Protein AF-A0A8T2WDE6-F1 (afdb_monomer_lite)

Foldseek 3Di:
DDDDDDPPDPPPPPCPPPPPPVPPPPPPPPPDPPVPDDPVVVVVVVVVVQVVVVVCLVVVHLCVPPDDGDDVVNVVVSVVVVVVVVVVVVVVVVVVVVVVVVVVVVVVVVVVVVVVVVVVVVVVVVVVPDDPVVVVVCVVDPVSVVVVVVVVVVVVVVVVVVVVVVVVVVLVVVLVPDDPCNVVSVVVVVVVVVVVVVVVVVCVVVVVVVVVVVVVVVVVVVVVVVVVVVVVVVVVVVVVVVVVVVVVVVVVVVVVVVVVVVCVVVPPDDDDDDDDDDDDDDDDDDDDDDDDDDDPDPPDDDDDDDDDDDDDDDDDDDDDDDDDDDDDDDDDDDDDDDDDDDDDDDDDDDD

Secondary structure (DSSP, 8-state):
---------------------------------GGGS-HHHHHHHHHHHHHHHHHHHHTT-TTTT--SSPPHHHHHHHHHHHHHHHHHHHHHHHHHHHHHHHHHHHHHHHHHHHHHHHHHHHHHHHHHS--HHHHHHHTT-HHHHHHHHHHHHHHHHHHHHHHHHHHHHHHHHHHHT-TTTHHHHHHHHHHHHHHHHHHHHHHHHHHHHHHHHHHHHHHHHHHHHHHHHHHHHHHHHHHHHHHHHHHHHHHHHHHHHHHHHHHHHH--S----------------------PPPPPP---PPPPP----------------------------------------------

pLDDT: mean 72.52, std 22.99, range [28.19, 98.0]

Structure (mmCIF, N/CA/C/O backbone):
data_AF-A0A8T2WDE6-F1
#
_entry.id   AF-A0A8T2WDE6-F1
#
loop_
_atom_site.group_PDB
_atom_site.id
_atom_site.type_symbol
_atom_site.label_atom_id
_atom_site.label_alt_id
_atom_site.label_comp_id
_atom_site.label_asym_id
_atom_site.label_entity_id
_atom_site.label_seq_id
_atom_site.pdbx_PDB_ins_code
_atom_site.Cartn_x
_atom_site.Cartn_y
_atom_site.Cartn_z
_atom_site.occupancy
_atom_site.B_iso_or_equiv
_atom_site.auth_seq_id
_atom_site.auth_comp_id
_atom_site.auth_asym_id
_atom_site.auth_atom_id
_atom_site.pdbx_PDB_model_num
ATOM 1 N N . MET A 1 1 ? -13.374 -15.626 -26.696 1.00 44.78 1 MET A N 1
ATOM 2 C CA . MET A 1 1 ? -12.805 -14.325 -27.100 1.00 44.78 1 MET A CA 1
ATOM 3 C C . MET A 1 1 ? -11.341 -14.350 -26.721 1.00 44.78 1 MET A C 1
ATOM 5 O O . MET A 1 1 ? -10.917 -13.741 -25.749 1.00 44.78 1 MET A O 1
ATOM 9 N N . GLN A 1 2 ? -10.616 -15.184 -27.453 1.00 46.41 2 GLN A N 1
ATOM 10 C CA . GLN A 1 2 ? -9.227 -14.956 -27.777 1.00 46.41 2 GLN A CA 1
ATOM 11 C C . GLN A 1 2 ? -9.252 -13.918 -28.897 1.00 46.41 2 GLN A C 1
ATOM 13 O O . GLN A 1 2 ? -10.088 -14.048 -29.790 1.00 46.41 2 GLN A O 1
ATOM 18 N N . ASP A 1 3 ? -8.364 -12.939 -28.832 1.00 43.00 3 ASP A N 1
ATOM 19 C CA . ASP A 1 3 ? -7.988 -12.105 -29.967 1.00 43.00 3 ASP A CA 1
ATOM 20 C C . ASP A 1 3 ? -6.467 -11.961 -29.883 1.00 43.00 3 ASP A C 1
ATOM 22 O O . ASP A 1 3 ? -5.926 -11.497 -28.874 1.00 43.00 3 ASP A O 1
ATOM 26 N N . ASP A 1 4 ? -5.772 -12.476 -30.894 1.00 47.75 4 ASP A N 1
ATOM 27 C CA . ASP A 1 4 ? -4.325 -12.654 -30.868 1.00 47.75 4 ASP A CA 1
ATOM 28 C C . ASP A 1 4 ? -3.596 -11.336 -31.161 1.00 47.75 4 ASP A C 1
ATOM 30 O O . ASP A 1 4 ? -3.717 -10.766 -32.245 1.00 47.75 4 ASP A O 1
ATOM 34 N N . ILE A 1 5 ? -2.796 -10.859 -30.201 1.00 44.69 5 ILE A N 1
ATOM 35 C CA . ILE A 1 5 ? -1.919 -9.686 -30.368 1.00 44.69 5 ILE A CA 1
ATOM 36 C C . ILE A 1 5 ? -0.471 -10.059 -30.012 1.00 44.69 5 ILE A C 1
ATOM 38 O O . ILE A 1 5 ? 0.176 -9.449 -29.162 1.00 44.69 5 ILE A O 1
ATOM 42 N N . TYR A 1 6 ? 0.040 -11.083 -30.697 1.00 41.34 6 TYR A N 1
ATOM 43 C CA . TYR A 1 6 ? 1.475 -11.322 -30.861 1.00 41.34 6 TYR A CA 1
ATOM 44 C C . TYR A 1 6 ? 1.840 -11.091 -32.330 1.00 41.34 6 TYR A C 1
ATOM 46 O O . TYR A 1 6 ? 1.770 -11.996 -33.156 1.00 41.34 6 TYR A O 1
ATOM 54 N N . GLY A 1 7 ? 2.200 -9.846 -32.653 1.00 36.28 7 GLY A N 1
ATOM 55 C CA . GLY A 1 7 ? 2.737 -9.472 -33.963 1.00 36.28 7 GLY A CA 1
ATOM 56 C C . GLY A 1 7 ? 4.183 -9.937 -34.111 1.00 36.28 7 GLY A C 1
ATOM 57 O O . GLY A 1 7 ? 5.106 -9.146 -33.919 1.00 36.28 7 GLY A O 1
ATOM 58 N N . ASP A 1 8 ? 4.371 -11.221 -34.412 1.00 40.47 8 ASP A N 1
ATOM 59 C CA . ASP A 1 8 ? 5.674 -11.858 -34.643 1.00 40.47 8 ASP A CA 1
ATOM 60 C C . ASP A 1 8 ? 6.226 -11.511 -36.041 1.00 40.47 8 ASP A C 1
ATOM 62 O O . ASP A 1 8 ? 6.311 -12.357 -36.925 1.00 40.47 8 ASP A O 1
ATOM 66 N N . ASP A 1 9 ? 6.516 -10.223 -36.268 1.00 42.50 9 ASP A N 1
ATOM 67 C CA . ASP A 1 9 ? 6.791 -9.689 -37.615 1.00 42.50 9 ASP A CA 1
ATOM 68 C C . ASP A 1 9 ? 7.856 -8.564 -37.624 1.00 42.50 9 ASP A C 1
ATOM 70 O O . ASP A 1 9 ? 7.780 -7.580 -38.359 1.00 42.50 9 ASP A O 1
ATOM 74 N N . LEU A 1 10 ? 8.875 -8.685 -36.759 1.00 43.31 10 LEU A N 1
ATOM 75 C CA . LEU A 1 10 ? 10.053 -7.792 -36.734 1.00 43.31 10 LEU A CA 1
ATOM 76 C C . LEU A 1 10 ? 11.409 -8.520 -36.781 1.00 43.31 10 LEU A C 1
ATOM 78 O O . LEU A 1 10 ? 12.455 -7.912 -36.556 1.00 43.31 10 LEU A O 1
ATOM 82 N N . LEU A 1 11 ? 11.418 -9.791 -37.192 1.00 44.22 11 LEU A N 1
ATOM 83 C CA . LEU A 1 11 ? 12.622 -10.472 -37.688 1.00 44.22 11 LEU A CA 1
ATOM 84 C C . LEU A 1 11 ? 12.676 -10.464 -39.222 1.00 44.22 11 LEU A C 1
ATOM 86 O O . LEU A 1 11 ? 13.032 -11.453 -39.860 1.00 44.22 11 LEU A O 1
ATOM 90 N N . GLY A 1 12 ? 12.411 -9.289 -39.804 1.00 33.66 12 GLY A N 1
ATOM 91 C CA . GLY A 1 12 ? 12.715 -8.933 -41.194 1.00 33.66 12 GLY A CA 1
ATOM 92 C C . GLY A 1 12 ? 14.223 -8.848 -41.455 1.00 33.66 12 GLY A C 1
ATOM 93 O O . GLY A 1 12 ? 14.729 -7.841 -41.949 1.00 33.66 12 GLY A O 1
ATOM 94 N N . GLY A 1 13 ? 14.958 -9.898 -41.083 1.00 33.31 13 GLY A N 1
ATOM 95 C CA . GLY A 1 13 ? 16.367 -10.062 -41.379 1.00 33.31 13 GLY A CA 1
ATOM 96 C C . GLY A 1 13 ? 16.533 -10.154 -42.884 1.00 33.31 13 GLY A C 1
ATOM 97 O O . GLY A 1 13 ? 16.308 -11.210 -43.471 1.00 33.31 13 GLY A O 1
ATOM 98 N N . ALA A 1 14 ? 16.922 -9.038 -43.503 1.00 33.34 14 ALA A N 1
ATOM 99 C CA . ALA A 1 14 ? 17.259 -8.979 -44.912 1.00 33.34 14 ALA A CA 1
ATOM 100 C C . ALA A 1 14 ? 18.462 -9.894 -45.171 1.00 33.34 14 ALA A C 1
ATOM 102 O O . ALA A 1 14 ? 19.620 -9.480 -45.086 1.00 33.34 14 ALA A O 1
ATOM 103 N N . ALA A 1 15 ? 18.166 -11.157 -45.480 1.00 33.38 15 ALA A N 1
ATOM 104 C CA . ALA A 1 15 ? 19.104 -12.126 -46.001 1.00 33.38 15 ALA A CA 1
ATOM 105 C C . ALA A 1 15 ? 19.529 -11.649 -47.392 1.00 33.38 15 ALA A C 1
ATOM 107 O O . ALA A 1 15 ? 19.018 -12.107 -48.417 1.00 33.38 15 ALA A O 1
ATOM 108 N N . VAL A 1 16 ? 20.462 -10.691 -47.407 1.00 38.88 16 VAL A N 1
ATOM 109 C CA . VAL A 1 16 ? 21.257 -10.332 -48.575 1.00 38.88 16 VAL A CA 1
ATOM 110 C C . VAL A 1 16 ? 21.966 -11.611 -48.970 1.00 38.88 16 VAL A C 1
ATOM 112 O O . VAL A 1 16 ? 23.009 -11.965 -48.417 1.00 38.88 16 VAL A O 1
ATOM 115 N N . SER A 1 17 ? 21.322 -12.344 -49.877 1.00 32.53 17 SER A N 1
ATOM 116 C CA . SER A 1 17 ? 21.861 -13.566 -50.442 1.00 32.53 17 SER A CA 1
ATOM 117 C C . SER A 1 17 ? 23.258 -13.219 -50.935 1.00 32.53 17 SER A C 1
ATOM 119 O O . SER A 1 17 ? 23.391 -12.228 -51.662 1.00 32.53 17 SER A O 1
ATOM 121 N N . PRO A 1 18 ? 24.307 -13.952 -50.525 1.00 36.91 18 PRO A N 1
ATOM 122 C CA . PRO A 1 18 ? 25.624 -13.733 -51.080 1.00 36.91 18 PRO A CA 1
ATOM 123 C C . PRO A 1 18 ? 25.522 -14.112 -52.550 1.00 36.91 18 PRO A C 1
ATOM 125 O O . PRO A 1 18 ? 25.571 -15.294 -52.891 1.00 36.91 18 PRO A O 1
ATOM 128 N N . SER A 1 19 ? 25.307 -13.107 -53.405 1.00 33.03 19 SER A N 1
ATOM 129 C CA . SER A 1 19 ? 25.273 -13.284 -54.845 1.00 33.03 19 SER A CA 1
ATOM 130 C C . SER A 1 19 ? 26.528 -14.044 -55.209 1.00 33.03 19 SER A C 1
ATOM 132 O O . SER A 1 19 ? 27.638 -13.529 -55.047 1.00 33.03 19 SER A O 1
ATOM 134 N N . GLN A 1 20 ? 26.352 -15.277 -55.680 1.00 33.00 20 GLN A N 1
ATOM 135 C CA . GLN A 1 20 ? 27.413 -15.997 -56.350 1.00 33.00 20 GLN A CA 1
ATOM 136 C C . GLN A 1 20 ? 27.625 -15.313 -57.698 1.00 33.00 20 GLN A C 1
ATOM 138 O O . GLN A 1 20 ? 27.288 -15.846 -58.752 1.00 33.00 20 GLN A O 1
ATOM 143 N N . THR A 1 21 ? 28.243 -14.130 -57.653 1.00 37.44 21 THR A N 1
ATOM 144 C CA . THR A 1 21 ? 29.238 -13.761 -58.645 1.00 37.44 21 THR A CA 1
ATOM 145 C C . THR A 1 21 ? 30.209 -14.926 -58.641 1.00 37.44 21 THR A C 1
ATOM 147 O O . THR A 1 21 ? 31.093 -15.009 -57.783 1.00 37.44 21 THR A O 1
ATOM 150 N N . GLN A 1 22 ? 29.972 -15.885 -59.537 1.00 32.19 22 GLN A N 1
ATOM 151 C CA . GLN A 1 22 ? 30.940 -16.910 -59.851 1.00 32.19 22 GLN A CA 1
ATOM 152 C C . GLN A 1 22 ? 32.161 -16.135 -60.305 1.00 32.19 22 GLN A C 1
ATOM 154 O O . GLN A 1 22 ? 32.202 -15.605 -61.412 1.00 32.19 22 GLN A O 1
ATOM 159 N N . ARG A 1 23 ? 33.117 -15.989 -59.388 1.00 34.62 23 ARG A N 1
ATOM 160 C CA . ARG A 1 23 ? 34.431 -15.475 -59.706 1.00 34.62 23 ARG A CA 1
ATOM 161 C C . ARG A 1 23 ? 34.993 -16.515 -60.649 1.00 34.62 23 ARG A C 1
ATOM 163 O O . ARG A 1 23 ? 35.437 -17.567 -60.187 1.00 34.62 23 ARG A O 1
ATOM 170 N N . THR A 1 24 ? 34.869 -16.246 -61.948 1.00 32.94 24 THR A N 1
ATOM 171 C CA . THR A 1 24 ? 35.509 -17.014 -63.004 1.00 32.94 24 THR A CA 1
ATOM 172 C C . THR A 1 24 ? 36.911 -17.274 -62.503 1.00 32.94 24 THR A C 1
ATOM 174 O O . THR A 1 24 ? 37.612 -16.336 -62.100 1.00 32.94 24 THR A O 1
ATOM 177 N N . GLN A 1 25 ? 37.274 -18.554 -62.398 1.00 28.19 25 GLN A N 1
ATOM 178 C CA . GLN A 1 25 ? 38.648 -18.893 -62.064 1.00 28.19 25 GLN A CA 1
ATOM 179 C C . GLN A 1 25 ? 39.520 -18.103 -63.042 1.00 28.19 25 GLN A C 1
ATOM 181 O O . GLN A 1 25 ? 39.150 -18.038 -64.220 1.00 28.19 25 GLN A O 1
ATOM 186 N N . PRO A 1 26 ? 40.615 -17.465 -62.593 1.00 37.19 26 PRO A N 1
ATOM 187 C CA . PRO A 1 26 ? 41.590 -16.980 -63.547 1.00 37.19 26 PRO A CA 1
ATOM 188 C C . PRO A 1 26 ? 42.009 -18.214 -64.342 1.00 37.19 26 PRO A C 1
ATOM 190 O O . PRO A 1 26 ? 42.669 -19.098 -63.795 1.00 37.19 26 PRO A O 1
ATOM 193 N N . GLN A 1 27 ? 41.537 -18.317 -65.590 1.00 35.12 27 GLN A N 1
ATOM 194 C CA . GLN A 1 27 ? 42.061 -19.307 -66.516 1.00 35.12 27 GLN A CA 1
ATOM 195 C C . GLN A 1 27 ? 43.563 -19.087 -66.508 1.00 35.12 27 GLN A C 1
ATOM 197 O O . GLN A 1 27 ? 44.005 -17.936 -66.580 1.00 35.12 27 GLN A O 1
ATOM 202 N N . GLU A 1 28 ? 44.323 -20.162 -66.308 1.00 38.25 28 GLU A N 1
ATOM 203 C CA . GLU A 1 28 ? 45.772 -20.071 -66.237 1.00 38.25 28 GLU A CA 1
ATOM 204 C C . GLU A 1 28 ? 46.237 -19.387 -67.515 1.00 38.25 28 GLU A C 1
ATOM 206 O O . GLU A 1 28 ? 46.109 -19.944 -68.605 1.00 38.25 28 GLU A O 1
ATOM 211 N N . ALA A 1 29 ? 46.683 -18.136 -67.383 1.00 40.69 29 ALA A N 1
ATOM 212 C CA . ALA A 1 29 ? 47.142 -17.360 -68.512 1.00 40.69 29 ALA A CA 1
ATOM 213 C C . ALA A 1 29 ? 48.384 -18.080 -69.021 1.00 40.69 29 ALA A C 1
ATOM 215 O O . ALA A 1 29 ? 49.451 -17.981 -68.415 1.00 40.69 29 ALA A O 1
ATOM 216 N N . THR A 1 30 ? 48.220 -18.869 -70.083 1.00 42.66 30 THR A N 1
ATOM 217 C CA . THR A 1 30 ? 49.311 -19.582 -70.733 1.00 42.66 30 THR A CA 1
ATOM 218 C C . THR A 1 30 ? 50.302 -18.540 -71.202 1.00 42.66 30 THR A C 1
ATOM 220 O O . THR A 1 30 ? 50.080 -17.896 -72.231 1.00 42.66 30 THR A O 1
ATOM 223 N N . THR A 1 31 ? 51.363 -18.360 -70.409 1.00 44.12 31 THR A N 1
ATOM 224 C CA . THR A 1 31 ? 52.495 -17.477 -70.679 1.00 44.12 31 THR A CA 1
ATOM 225 C C . THR A 1 31 ? 53.158 -17.951 -71.958 1.00 44.12 31 THR A C 1
ATOM 227 O O . THR A 1 31 ? 54.092 -18.751 -71.949 1.00 44.12 31 THR A O 1
ATOM 230 N N . THR A 1 32 ? 52.598 -17.494 -73.071 1.00 59.28 32 THR A N 1
ATOM 231 C CA . THR A 1 32 ? 53.087 -17.767 -74.410 1.00 59.28 32 THR A CA 1
ATOM 232 C C . THR A 1 32 ? 54.430 -17.074 -74.495 1.00 59.28 32 THR A C 1
ATOM 234 O O . THR A 1 32 ? 54.514 -15.858 -74.319 1.00 59.28 32 THR A O 1
ATOM 237 N N . ASP A 1 33 ? 55.488 -17.861 -74.661 1.00 57.88 33 ASP A N 1
ATOM 238 C CA . ASP A 1 33 ? 56.841 -17.336 -74.715 1.00 57.88 33 ASP A CA 1
ATOM 239 C C . ASP A 1 33 ? 56.963 -16.427 -75.942 1.00 57.88 33 ASP A C 1
ATOM 241 O O . ASP A 1 33 ? 57.011 -16.890 -77.082 1.00 57.88 33 ASP A O 1
ATOM 245 N N . ILE A 1 34 ? 56.986 -15.115 -75.689 1.00 63.59 34 ILE A N 1
ATOM 246 C CA . ILE A 1 34 ? 57.021 -14.054 -76.706 1.00 63.59 34 ILE A CA 1
ATOM 247 C C . ILE A 1 34 ? 58.225 -14.255 -77.647 1.00 63.59 34 ILE A C 1
ATOM 249 O O . ILE A 1 34 ? 58.170 -13.888 -78.819 1.00 63.59 34 ILE A O 1
ATOM 253 N N . SER A 1 35 ? 59.277 -14.927 -77.165 1.00 64.62 35 SER A N 1
ATOM 254 C CA . SER A 1 35 ? 60.464 -15.341 -77.923 1.00 64.62 35 SER A CA 1
ATOM 255 C C . SER A 1 35 ? 60.177 -16.295 -79.096 1.00 64.62 35 SER A C 1
ATOM 257 O O . SER A 1 35 ? 61.072 -16.523 -79.908 1.00 64.62 35 SER A O 1
ATOM 259 N N . GLN A 1 36 ? 58.975 -16.881 -79.177 1.00 68.31 36 GLN A N 1
ATOM 260 C CA . GLN A 1 36 ? 58.601 -17.922 -80.148 1.00 68.31 36 GLN A CA 1
ATOM 261 C C . GLN A 1 36 ? 57.456 -17.513 -81.098 1.00 68.31 36 GLN A C 1
ATOM 263 O O . GLN A 1 36 ? 57.088 -18.294 -81.974 1.00 68.31 36 GLN A O 1
ATOM 268 N N . MET A 1 37 ? 56.887 -16.310 -80.952 1.00 76.88 37 MET A N 1
ATOM 269 C CA . MET A 1 37 ? 55.797 -15.818 -81.811 1.00 76.88 37 MET A CA 1
ATOM 270 C C . MET A 1 37 ? 56.299 -15.352 -83.187 1.00 76.88 37 MET A C 1
ATOM 272 O O . MET A 1 37 ? 57.408 -14.825 -83.309 1.00 76.88 37 MET A O 1
ATOM 276 N N . ALA A 1 38 ? 55.468 -15.476 -84.230 1.00 82.19 38 ALA A N 1
ATOM 277 C CA . ALA A 1 38 ? 55.779 -14.878 -85.527 1.00 82.19 38 ALA A CA 1
ATOM 278 C C . ALA A 1 38 ? 55.672 -13.336 -85.456 1.00 82.19 38 ALA A C 1
ATOM 280 O O . ALA A 1 38 ? 54.880 -12.800 -84.675 1.00 82.19 38 ALA A O 1
ATOM 281 N N . PRO A 1 39 ? 56.428 -12.582 -86.281 1.00 79.12 39 PRO A N 1
ATOM 282 C CA . PRO A 1 39 ? 56.451 -11.118 -86.205 1.00 79.12 39 PRO A CA 1
ATOM 283 C C . PRO A 1 39 ? 55.109 -10.457 -86.554 1.00 79.12 39 PRO A C 1
ATOM 285 O O . PRO A 1 39 ? 54.864 -9.330 -86.126 1.00 79.12 39 PRO A O 1
ATOM 288 N N . ASP A 1 40 ? 54.239 -11.138 -87.303 1.00 80.81 40 ASP A N 1
ATOM 289 C CA . ASP A 1 40 ? 52.899 -10.645 -87.629 1.00 80.81 40 ASP A CA 1
ATOM 290 C C . ASP A 1 40 ? 51.859 -11.007 -86.551 1.00 80.81 40 ASP A C 1
ATOM 292 O O . ASP A 1 40 ? 50.990 -10.185 -86.264 1.00 80.81 40 ASP A O 1
ATOM 296 N N . ASP A 1 41 ? 52.020 -12.133 -85.842 1.00 82.75 41 ASP A N 1
ATOM 297 C CA . ASP A 1 41 ? 51.232 -12.447 -84.636 1.00 82.75 41 ASP A CA 1
ATOM 298 C C . ASP A 1 41 ? 51.520 -11.428 -83.521 1.00 82.75 41 ASP A C 1
ATOM 300 O O . ASP A 1 41 ? 50.610 -10.942 -82.850 1.00 82.75 41 ASP A O 1
ATOM 304 N N . LEU A 1 42 ? 52.794 -11.042 -83.363 1.00 80.88 42 LEU A N 1
ATOM 305 C CA . LEU A 1 42 ? 53.222 -9.992 -82.433 1.00 80.88 42 LEU A CA 1
ATOM 306 C C . LEU A 1 42 ? 52.562 -8.639 -82.758 1.00 80.88 42 LEU A C 1
ATOM 308 O O . LEU A 1 42 ? 52.175 -7.899 -81.856 1.00 80.88 42 LEU A O 1
ATOM 312 N N . ARG A 1 43 ? 52.411 -8.310 -84.049 1.00 83.69 43 ARG A N 1
ATOM 313 C CA . ARG A 1 43 ? 51.720 -7.091 -84.504 1.00 83.69 43 ARG A CA 1
ATOM 314 C C . ARG A 1 43 ? 50.221 -7.151 -84.237 1.00 83.69 43 ARG A C 1
ATOM 316 O O . ARG A 1 43 ? 49.667 -6.155 -83.782 1.00 83.69 43 ARG A O 1
ATOM 323 N N . ALA A 1 44 ? 49.584 -8.296 -84.483 1.00 85.25 44 ALA A N 1
ATOM 324 C CA . ALA A 1 44 ? 48.174 -8.499 -84.165 1.00 85.25 44 ALA A CA 1
ATOM 325 C C . ALA A 1 44 ? 47.917 -8.324 -82.658 1.00 85.25 44 ALA A C 1
ATOM 327 O O . ALA A 1 44 ? 47.041 -7.553 -82.281 1.00 85.25 44 ALA A O 1
ATOM 328 N N . ALA A 1 45 ? 48.746 -8.936 -81.805 1.00 84.25 45 ALA A N 1
ATOM 329 C CA . ALA A 1 45 ? 48.648 -8.812 -80.350 1.00 84.25 45 ALA A CA 1
ATOM 330 C C . ALA A 1 45 ? 48.878 -7.375 -79.835 1.00 84.25 45 ALA A C 1
ATOM 332 O O . ALA A 1 45 ? 48.237 -6.957 -78.876 1.00 84.25 45 ALA A O 1
ATOM 333 N N . LEU A 1 46 ? 49.764 -6.594 -80.468 1.00 82.81 46 LEU A N 1
ATOM 334 C CA . LEU A 1 46 ? 49.967 -5.181 -80.113 1.00 82.81 46 LEU A CA 1
ATOM 335 C C . LEU A 1 46 ? 48.785 -4.287 -80.519 1.00 82.81 46 LEU A C 1
ATOM 337 O O . LEU A 1 46 ? 48.476 -3.338 -79.801 1.00 82.81 46 LEU A O 1
ATOM 341 N N . LEU A 1 47 ? 48.122 -4.586 -81.640 1.00 85.06 47 LEU A N 1
ATOM 342 C CA . LEU A 1 47 ? 46.912 -3.874 -82.063 1.00 85.06 47 LEU A CA 1
ATOM 343 C C . LEU A 1 47 ? 45.713 -4.224 -81.172 1.00 85.06 47 LEU A C 1
ATOM 345 O O . LEU A 1 47 ? 45.010 -3.314 -80.753 1.00 85.06 47 LEU A O 1
ATOM 349 N N . ASP A 1 48 ? 45.534 -5.504 -80.833 1.00 89.19 48 ASP A N 1
ATOM 350 C CA . ASP A 1 48 ? 44.505 -6.001 -79.903 1.00 89.19 48 ASP A CA 1
ATOM 351 C C . ASP A 1 48 ? 44.663 -5.402 -78.488 1.00 89.19 48 ASP A C 1
ATOM 353 O O . ASP A 1 48 ? 43.702 -4.953 -77.855 1.00 89.19 48 ASP A O 1
ATOM 357 N N . TRP A 1 49 ? 45.913 -5.284 -78.025 1.00 86.62 49 TRP A N 1
ATOM 358 C CA . TRP A 1 49 ? 46.255 -4.554 -76.804 1.00 86.62 49 TRP A CA 1
ATOM 359 C C . TRP A 1 49 ? 45.869 -3.069 -76.901 1.00 86.62 49 TRP A C 1
ATOM 361 O O . TRP A 1 49 ? 45.260 -2.530 -75.980 1.00 86.62 49 TRP A O 1
ATOM 371 N N . GLU A 1 50 ? 46.175 -2.385 -78.008 1.00 83.69 50 GLU A N 1
ATOM 372 C CA . GLU A 1 50 ? 45.801 -0.973 -78.144 1.00 83.69 50 GLU A CA 1
ATOM 373 C C . GLU A 1 50 ? 44.275 -0.774 -78.256 1.00 83.69 50 GLU A C 1
ATOM 375 O O . GLU A 1 50 ? 43.755 0.161 -77.643 1.00 83.69 50 GLU A O 1
ATOM 380 N N . THR A 1 51 ? 43.535 -1.647 -78.950 1.00 85.25 51 THR A N 1
ATOM 381 C CA . THR A 1 51 ? 42.067 -1.541 -79.049 1.00 85.25 51 THR A CA 1
ATOM 382 C C . THR A 1 51 ? 41.381 -1.787 -77.712 1.00 85.25 51 THR A C 1
ATOM 384 O O . THR A 1 51 ? 40.588 -0.946 -77.295 1.00 85.25 51 THR A O 1
ATOM 387 N N . THR A 1 52 ? 41.736 -2.849 -76.983 1.00 85.38 52 THR A N 1
ATOM 388 C CA . THR A 1 52 ? 41.104 -3.170 -75.685 1.00 85.38 52 THR A CA 1
ATOM 389 C C . THR A 1 52 ? 41.275 -2.050 -74.651 1.00 85.38 52 THR A C 1
ATOM 391 O O . THR A 1 52 ? 40.322 -1.689 -73.958 1.00 85.38 52 THR A O 1
ATOM 394 N N . PHE A 1 53 ? 42.447 -1.405 -74.588 1.00 83.56 53 PHE A N 1
ATOM 395 C CA . PHE A 1 53 ? 42.646 -0.240 -73.716 1.00 83.56 53 PHE A CA 1
ATOM 396 C C . PHE A 1 53 ? 41.995 1.056 -74.246 1.00 83.56 53 PHE A C 1
ATOM 398 O O . PHE A 1 53 ? 41.685 1.947 -73.448 1.00 83.56 53 PHE A O 1
ATOM 405 N N . GLN A 1 54 ? 41.742 1.188 -75.556 1.00 81.00 54 GLN A N 1
ATOM 406 C CA . GLN A 1 54 ? 40.937 2.291 -76.105 1.00 81.00 54 GLN A CA 1
ATOM 407 C C . GLN A 1 54 ? 39.423 2.095 -75.898 1.00 81.00 54 GLN A C 1
ATOM 409 O O . GLN A 1 54 ? 38.709 3.090 -75.765 1.00 81.00 54 GLN A O 1
ATOM 414 N N . GLU A 1 55 ? 38.928 0.860 -75.825 1.00 84.12 55 GLU A N 1
ATOM 415 C CA . GLU A 1 55 ? 37.534 0.528 -75.486 1.00 84.12 55 GLU A CA 1
ATOM 416 C C . GLU A 1 55 ? 37.250 0.815 -74.001 1.00 84.12 55 GLU A C 1
ATOM 418 O O . GLU A 1 55 ? 36.392 1.642 -73.695 1.00 84.12 55 GLU A O 1
ATOM 423 N N . GLU A 1 56 ? 38.078 0.301 -73.081 1.00 82.69 56 GLU A N 1
ATOM 424 C CA . GLU A 1 56 ? 38.025 0.611 -71.634 1.00 82.69 56 GLU A CA 1
ATOM 425 C C . GLU A 1 56 ? 38.073 2.122 -71.321 1.00 82.69 56 GLU A C 1
ATOM 427 O O . GLU A 1 56 ? 37.518 2.593 -70.325 1.00 82.69 56 GLU A O 1
ATOM 432 N N .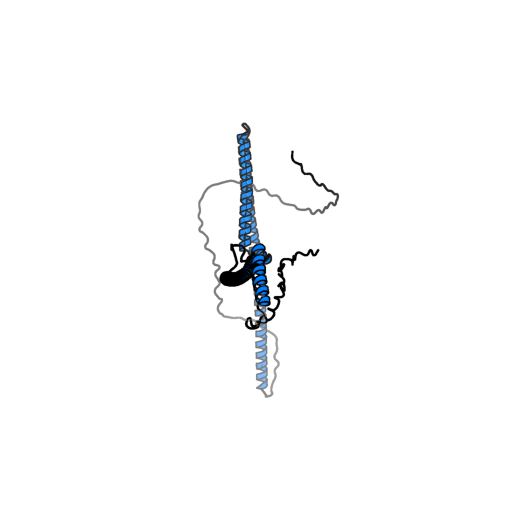 ARG A 1 57 ? 38.728 2.923 -72.172 1.00 81.00 57 ARG A N 1
ATOM 433 C CA . ARG A 1 57 ? 38.705 4.391 -72.072 1.00 81.00 57 ARG A CA 1
ATOM 434 C C . ARG A 1 57 ? 37.347 4.980 -72.475 1.00 81.00 57 ARG A C 1
ATOM 436 O O . ARG A 1 57 ? 36.906 5.933 -71.833 1.00 81.00 57 ARG A O 1
ATOM 443 N N . GLN A 1 58 ? 36.738 4.479 -73.549 1.00 79.81 58 GLN A N 1
ATOM 444 C CA . GLN A 1 58 ? 35.478 4.995 -74.100 1.00 79.81 58 GLN A CA 1
ATOM 445 C C . GLN A 1 58 ? 34.283 4.658 -73.205 1.00 79.81 58 GLN A C 1
ATOM 447 O O . GLN A 1 58 ? 33.451 5.531 -72.961 1.00 79.81 58 GLN A O 1
ATOM 452 N N . ASP A 1 59 ? 34.264 3.458 -72.623 1.00 81.56 59 ASP A N 1
ATOM 453 C CA . ASP A 1 59 ? 33.192 2.982 -71.735 1.00 81.56 59 ASP A CA 1
ATOM 454 C C . ASP A 1 59 ? 33.244 3.585 -70.312 1.00 81.56 59 ASP A C 1
ATOM 456 O O . ASP A 1 59 ? 32.501 3.185 -69.415 1.00 81.56 59 ASP A O 1
ATOM 460 N N . GLY A 1 60 ? 34.099 4.589 -70.084 1.00 78.38 60 GLY A N 1
ATOM 461 C CA . GLY A 1 60 ? 34.192 5.304 -68.808 1.00 78.38 60 GLY A CA 1
ATOM 462 C C . GLY A 1 60 ? 35.017 4.589 -67.733 1.00 78.38 60 GLY A C 1
ATOM 463 O O . GLY A 1 60 ? 34.963 4.988 -66.568 1.00 78.38 60 GLY A O 1
ATOM 464 N N . GLY A 1 61 ? 35.791 3.565 -68.107 1.00 79.50 61 GLY A N 1
ATOM 465 C CA . GLY A 1 61 ? 36.664 2.802 -67.216 1.00 79.50 61 GLY A CA 1
ATOM 466 C C . GLY A 1 61 ? 37.841 3.606 -66.652 1.00 79.50 61 GLY A C 1
ATOM 467 O O . GLY A 1 61 ? 37.931 4.835 -66.768 1.00 79.50 61 GLY A O 1
ATOM 468 N N . ILE A 1 62 ? 38.794 2.904 -66.031 1.00 82.19 62 ILE A N 1
ATOM 469 C CA . ILE A 1 62 ? 39.892 3.518 -65.253 1.00 82.19 62 ILE A CA 1
ATOM 470 C C . ILE A 1 62 ? 40.844 4.408 -66.081 1.00 82.19 62 ILE A C 1
ATOM 472 O O . ILE A 1 62 ? 41.607 5.185 -65.509 1.00 82.19 62 ILE A O 1
ATOM 476 N N . PHE A 1 63 ? 40.779 4.343 -67.415 1.00 83.50 63 PHE A N 1
ATOM 477 C CA . PHE A 1 63 ? 41.612 5.121 -68.345 1.00 83.50 63 PHE A CA 1
ATOM 478 C C . PHE A 1 63 ? 40.892 6.307 -69.013 1.00 83.50 63 PHE A C 1
ATOM 480 O O . PHE A 1 63 ? 41.508 7.029 -69.804 1.00 83.50 63 PHE A O 1
ATOM 487 N N . SER A 1 64 ? 39.618 6.539 -68.679 1.00 81.69 64 SER A N 1
ATOM 488 C CA . SER A 1 64 ? 38.753 7.588 -69.253 1.00 81.69 64 SER A CA 1
ATOM 489 C C . SER A 1 64 ? 39.318 9.015 -69.160 1.00 81.69 64 SER A C 1
ATOM 491 O O . SER A 1 64 ? 39.081 9.832 -70.045 1.00 81.69 64 SER A O 1
ATOM 493 N N . GLY A 1 65 ? 40.119 9.318 -68.132 1.00 78.88 65 GLY A N 1
ATOM 494 C CA . GLY A 1 65 ? 40.766 10.626 -67.949 1.00 78.88 65 GLY A CA 1
ATOM 495 C C . GLY A 1 65 ? 42.080 10.847 -68.715 1.00 78.88 65 GLY A C 1
ATOM 496 O O . GLY A 1 65 ? 42.684 11.910 -68.576 1.00 78.88 65 GLY A O 1
ATOM 497 N N . ILE A 1 66 ? 42.571 9.865 -69.481 1.00 80.62 66 ILE A N 1
ATOM 498 C CA . ILE A 1 66 ? 43.886 9.926 -70.145 1.00 80.62 66 ILE A CA 1
ATOM 499 C C . ILE A 1 66 ? 43.718 10.346 -71.609 1.00 80.62 66 ILE A C 1
ATOM 501 O O . ILE A 1 66 ? 42.927 9.750 -72.333 1.00 80.62 66 ILE A O 1
ATOM 505 N N . VAL A 1 67 ? 44.529 11.296 -72.082 1.00 75.94 67 VAL A N 1
ATOM 506 C CA . VAL A 1 67 ? 44.539 11.763 -73.482 1.00 75.94 67 VAL A CA 1
ATOM 507 C C . VAL A 1 67 ? 45.772 11.221 -74.222 1.00 75.94 67 VAL A C 1
ATOM 509 O O . VAL A 1 67 ? 46.872 11.234 -73.675 1.00 75.94 67 VAL A O 1
ATOM 512 N N . GLY A 1 68 ? 45.602 10.766 -75.470 1.00 77.88 68 GLY A N 1
ATOM 513 C CA . GLY A 1 68 ? 46.677 10.214 -76.317 1.00 77.88 68 GLY A CA 1
ATOM 514 C C . GLY A 1 68 ? 46.878 8.694 -76.192 1.00 77.88 68 GLY A C 1
ATOM 515 O O . GLY A 1 68 ? 46.114 8.014 -75.503 1.00 77.88 68 GLY A O 1
ATOM 516 N N . THR A 1 69 ? 47.883 8.146 -76.882 1.00 79.25 69 THR A N 1
ATOM 517 C CA . THR A 1 69 ? 48.203 6.703 -76.884 1.00 79.25 69 THR A CA 1
ATOM 518 C C . THR A 1 69 ? 48.521 6.195 -75.480 1.00 79.25 69 THR A C 1
ATOM 520 O O . THR A 1 69 ? 49.383 6.744 -74.787 1.00 79.25 69 THR A O 1
ATOM 523 N N . ILE A 1 70 ? 47.842 5.127 -75.064 1.00 82.12 70 ILE A N 1
ATOM 524 C CA . ILE A 1 70 ? 48.014 4.528 -73.739 1.00 82.12 70 ILE A CA 1
ATOM 525 C C . ILE A 1 70 ? 49.387 3.854 -73.670 1.00 82.12 70 ILE A C 1
ATOM 527 O O . ILE A 1 70 ? 49.732 3.025 -74.503 1.00 82.12 70 ILE A O 1
ATOM 531 N N . GLN A 1 71 ? 50.189 4.233 -72.675 1.00 84.19 71 GLN A N 1
ATOM 532 C CA . GLN A 1 71 ? 51.511 3.650 -72.447 1.00 84.19 71 GLN A CA 1
ATOM 533 C C . GLN A 1 71 ? 51.419 2.526 -71.401 1.00 84.19 71 GLN A C 1
ATOM 535 O O . GLN A 1 71 ? 50.761 2.731 -70.374 1.00 84.19 71 GLN A O 1
ATOM 540 N N . PRO A 1 72 ? 52.121 1.385 -71.568 1.00 86.31 72 PRO A N 1
ATOM 541 C CA . PRO A 1 72 ? 52.064 0.269 -70.616 1.00 86.31 72 PRO A CA 1
ATOM 542 C C . PRO A 1 72 ? 52.400 0.657 -69.167 1.00 86.31 72 PRO A C 1
ATOM 544 O O . PRO A 1 72 ? 51.810 0.140 -68.222 1.00 86.31 72 PRO A O 1
ATOM 547 N N . PHE A 1 73 ? 53.301 1.625 -68.967 1.00 86.12 73 PHE A N 1
ATOM 548 C CA . PHE A 1 73 ? 53.620 2.145 -67.634 1.00 86.12 73 PHE A CA 1
ATOM 549 C C . PHE A 1 73 ? 52.431 2.865 -66.974 1.00 86.12 73 PHE A C 1
ATOM 551 O O . PHE A 1 73 ? 52.221 2.736 -65.769 1.00 86.12 73 PHE A O 1
ATOM 558 N N . THR A 1 74 ? 51.614 3.584 -67.747 1.00 87.06 74 THR A N 1
ATOM 559 C CA . THR A 1 74 ? 50.409 4.255 -67.237 1.00 87.06 74 THR A CA 1
ATOM 560 C C . THR A 1 74 ? 49.328 3.240 -66.866 1.00 87.06 74 THR A C 1
ATOM 562 O O . THR A 1 74 ? 48.715 3.376 -65.810 1.00 87.06 74 THR A O 1
ATOM 565 N N . VAL A 1 75 ? 49.174 2.173 -67.664 1.00 88.50 75 VAL A N 1
ATOM 566 C CA . VAL A 1 75 ? 48.309 1.020 -67.344 1.00 88.50 75 VAL A CA 1
ATOM 567 C C . VAL A 1 75 ? 48.690 0.415 -65.991 1.00 88.50 75 VAL A C 1
ATOM 569 O O . VAL A 1 75 ? 47.846 0.290 -65.107 1.00 88.50 75 VAL A O 1
ATOM 572 N N . LEU A 1 76 ? 49.977 0.117 -65.786 1.00 90.00 76 LEU A N 1
ATOM 573 C CA . LEU A 1 76 ? 50.478 -0.450 -64.530 1.00 90.00 76 LEU A CA 1
ATOM 574 C C . LEU A 1 76 ? 50.275 0.478 -63.321 1.00 90.00 76 LEU A C 1
ATOM 576 O O . LEU A 1 76 ? 49.974 -0.007 -62.229 1.00 90.00 76 LEU A O 1
ATOM 580 N N . ASN A 1 77 ? 50.415 1.796 -63.491 1.00 90.50 77 ASN A N 1
ATOM 581 C CA . ASN A 1 77 ? 50.228 2.755 -62.400 1.00 90.50 77 ASN A CA 1
ATOM 582 C C . ASN A 1 77 ? 48.758 2.899 -61.984 1.00 90.50 77 ASN A C 1
ATOM 584 O O . ASN A 1 77 ? 48.470 2.855 -60.786 1.00 90.50 77 ASN A O 1
ATOM 588 N N . GLU A 1 78 ? 47.826 3.015 -62.934 1.00 89.75 78 GLU A N 1
ATOM 589 C CA . GLU A 1 78 ? 46.397 3.107 -62.605 1.00 89.75 78 GLU A CA 1
ATOM 590 C C . GLU A 1 78 ? 45.838 1.773 -62.095 1.00 89.75 78 GLU A C 1
ATOM 592 O O . GLU A 1 78 ? 45.091 1.774 -61.120 1.00 89.75 78 GLU A O 1
ATOM 597 N N . LEU A 1 79 ? 46.279 0.623 -62.625 1.00 90.25 79 LEU A N 1
ATOM 598 C CA . LEU A 1 79 ? 45.943 -0.685 -62.042 1.00 90.25 79 LEU A CA 1
ATOM 599 C C . LEU A 1 79 ? 46.466 -0.812 -60.604 1.00 90.25 79 LEU A C 1
ATOM 601 O O . LEU A 1 79 ? 45.726 -1.226 -59.713 1.00 90.25 79 LEU A O 1
ATOM 605 N N . ARG A 1 80 ? 47.712 -0.400 -60.332 1.00 94.06 80 ARG A N 1
ATOM 606 C CA . ARG A 1 80 ? 48.273 -0.389 -58.970 1.00 94.06 80 ARG A CA 1
ATOM 607 C C . ARG A 1 80 ? 47.473 0.519 -58.028 1.00 94.06 80 ARG A C 1
ATOM 609 O O . ARG A 1 80 ? 47.236 0.135 -56.884 1.00 94.06 80 ARG A O 1
ATOM 616 N N . ARG A 1 81 ? 47.039 1.690 -58.507 1.00 92.69 81 ARG A N 1
ATOM 617 C CA . ARG A 1 81 ? 46.208 2.659 -57.770 1.00 92.69 81 ARG A CA 1
ATOM 618 C C . ARG A 1 81 ? 44.790 2.132 -57.510 1.00 92.69 81 ARG A C 1
ATOM 620 O O . ARG A 1 81 ? 44.281 2.269 -56.394 1.00 92.69 81 ARG A O 1
ATOM 627 N N . ALA A 1 82 ? 44.170 1.494 -58.500 1.00 91.62 82 ALA A N 1
ATOM 628 C CA . ALA A 1 82 ? 42.869 0.840 -58.381 1.00 91.62 82 ALA A CA 1
ATOM 629 C C . ALA A 1 82 ? 42.925 -0.316 -57.369 1.00 91.62 82 ALA A C 1
ATOM 631 O O . ALA A 1 82 ? 42.116 -0.363 -56.449 1.00 91.62 82 ALA A O 1
ATOM 632 N N . ILE A 1 83 ? 43.949 -1.173 -57.443 1.00 94.81 83 ILE A N 1
ATOM 633 C CA . ILE A 1 83 ? 44.176 -2.251 -56.468 1.00 94.81 83 ILE A CA 1
ATOM 634 C C . ILE A 1 83 ? 44.379 -1.684 -55.053 1.00 94.81 83 ILE A C 1
ATOM 636 O O . ILE A 1 83 ? 43.790 -2.202 -54.104 1.00 94.81 83 ILE A O 1
ATOM 640 N N . SER A 1 84 ? 45.159 -0.608 -54.877 1.00 96.00 84 SER A N 1
ATOM 641 C CA . SER A 1 84 ? 45.366 -0.022 -53.543 1.00 96.00 84 SER A CA 1
ATOM 642 C C . SER A 1 84 ? 44.110 0.643 -52.969 1.00 96.00 84 SER A C 1
ATOM 644 O O . SER A 1 84 ? 43.851 0.521 -51.774 1.00 96.00 84 SER A O 1
ATOM 646 N N . SER A 1 85 ? 43.305 1.310 -53.803 1.00 94.75 85 SER A N 1
ATOM 647 C CA . SER A 1 85 ? 42.045 1.928 -53.359 1.00 94.75 85 SER A CA 1
ATOM 648 C C . SER A 1 85 ? 40.951 0.891 -53.092 1.00 94.75 85 SER A C 1
ATOM 650 O O . SER A 1 85 ? 40.222 1.024 -52.111 1.00 94.75 85 SER A O 1
ATOM 652 N N . GLU A 1 86 ? 40.891 -0.198 -53.865 1.00 94.88 86 GLU A N 1
ATOM 653 C CA . GLU A 1 86 ? 40.010 -1.330 -53.570 1.00 94.88 86 GLU A CA 1
ATOM 654 C C . GLU A 1 86 ? 40.393 -2.001 -52.239 1.00 94.88 86 GLU A C 1
ATOM 656 O O . GLU A 1 86 ? 39.528 -2.272 -51.404 1.00 94.88 86 GLU A O 1
ATOM 661 N N . GLN A 1 87 ? 41.689 -2.227 -51.995 1.00 96.38 87 GLN A N 1
ATOM 662 C CA . GLN A 1 87 ? 42.180 -2.762 -50.720 1.00 96.38 87 GLN A CA 1
ATOM 663 C C . GLN A 1 87 ? 41.838 -1.842 -49.540 1.00 96.38 87 GLN A C 1
ATOM 665 O O . GLN A 1 87 ? 41.392 -2.337 -48.503 1.00 96.38 87 GLN A O 1
ATOM 670 N N . GLN A 1 88 ? 41.965 -0.521 -49.704 1.00 96.62 88 GLN A N 1
ATOM 671 C CA . GLN A 1 88 ? 41.557 0.449 -48.687 1.00 96.62 88 GLN A CA 1
ATOM 672 C C . GLN A 1 88 ? 40.042 0.388 -48.419 1.00 96.62 88 GLN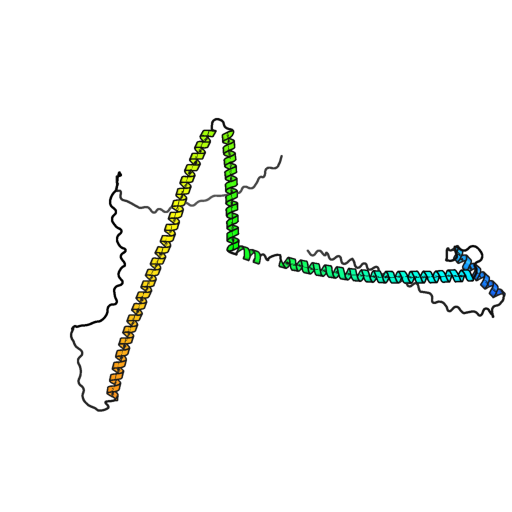 A C 1
ATOM 674 O O . GLN A 1 88 ? 39.641 0.216 -47.270 1.00 96.62 88 GLN A O 1
ATOM 679 N N . ALA A 1 89 ? 39.195 0.423 -49.452 1.00 96.25 89 ALA A N 1
ATOM 680 C CA . ALA A 1 89 ? 37.738 0.340 -49.295 1.00 96.25 89 ALA A CA 1
ATOM 681 C C . ALA A 1 89 ? 37.282 -0.994 -48.662 1.00 96.25 89 ALA A C 1
ATOM 683 O O . ALA A 1 89 ? 36.358 -1.034 -47.842 1.00 96.25 89 ALA A O 1
ATOM 684 N N . ARG A 1 90 ? 37.961 -2.105 -48.979 1.00 97.31 90 ARG A N 1
ATOM 685 C CA . ARG A 1 90 ? 37.755 -3.412 -48.328 1.00 97.31 90 ARG A CA 1
ATOM 686 C C . ARG A 1 90 ? 38.142 -3.378 -46.842 1.00 97.31 90 ARG A C 1
ATOM 688 O O . ARG A 1 90 ? 37.405 -3.920 -46.019 1.00 97.31 90 ARG A O 1
ATOM 695 N N . ALA A 1 91 ? 39.243 -2.718 -46.479 1.00 97.00 91 ALA A N 1
ATOM 696 C CA . ALA A 1 91 ? 39.660 -2.554 -45.085 1.00 97.00 91 ALA A CA 1
ATOM 697 C C . ALA A 1 91 ? 38.703 -1.642 -44.290 1.00 97.00 91 ALA A C 1
ATOM 699 O O . ALA A 1 91 ? 38.295 -1.989 -43.182 1.00 97.00 91 ALA A O 1
ATOM 700 N N . GLU A 1 92 ? 38.279 -0.517 -44.871 1.00 97.31 92 GLU A N 1
ATOM 701 C CA . GLU A 1 92 ? 37.324 0.414 -44.259 1.00 97.31 92 GLU A CA 1
ATOM 702 C C . GLU A 1 92 ? 35.954 -0.241 -44.041 1.00 97.31 92 GLU A C 1
ATOM 704 O O . GLU A 1 92 ? 35.405 -0.178 -42.940 1.00 97.31 92 GLU A O 1
ATOM 709 N N . THR A 1 93 ? 35.419 -0.955 -45.038 1.00 96.69 93 THR A N 1
ATOM 710 C CA . THR A 1 93 ? 34.143 -1.677 -44.885 1.00 96.69 93 THR A CA 1
ATOM 711 C C . THR A 1 93 ? 34.227 -2.844 -43.896 1.00 96.69 93 THR A C 1
ATOM 713 O O . THR A 1 93 ? 33.238 -3.127 -43.217 1.00 96.69 93 THR A O 1
ATOM 716 N N . ALA A 1 94 ? 35.385 -3.497 -43.742 1.00 96.94 94 ALA A N 1
ATOM 717 C CA . ALA A 1 94 ? 35.607 -4.478 -42.678 1.00 96.94 94 ALA A CA 1
ATOM 718 C C . ALA A 1 94 ? 35.615 -3.820 -41.283 1.00 96.94 94 ALA A C 1
ATOM 720 O O . ALA A 1 94 ? 34.904 -4.276 -40.385 1.00 96.94 94 ALA A O 1
ATOM 721 N N . ALA A 1 95 ? 36.338 -2.708 -41.113 1.00 97.62 95 ALA A N 1
ATOM 722 C CA . ALA A 1 95 ? 36.393 -1.963 -39.854 1.00 97.62 95 ALA A CA 1
ATOM 723 C C . ALA A 1 95 ? 35.023 -1.382 -39.450 1.00 97.62 95 ALA A C 1
ATOM 725 O O . ALA A 1 95 ? 34.644 -1.436 -38.277 1.00 97.62 95 ALA A O 1
ATOM 726 N N . LEU A 1 96 ? 34.244 -0.874 -40.411 1.00 97.75 96 LEU A N 1
ATOM 727 C CA . LEU A 1 96 ? 32.877 -0.398 -40.178 1.00 97.75 96 LEU A CA 1
ATOM 728 C C . LEU A 1 96 ? 31.931 -1.539 -39.777 1.00 97.75 96 LEU A C 1
ATOM 730 O O . LEU A 1 96 ? 31.168 -1.374 -38.827 1.00 97.75 96 LEU A O 1
ATOM 734 N N . ARG A 1 97 ? 32.021 -2.715 -40.419 1.00 97.62 97 ARG A N 1
ATOM 735 C CA . ARG A 1 97 ? 31.258 -3.911 -40.011 1.00 97.62 97 ARG A CA 1
ATOM 736 C C . ARG A 1 97 ? 31.607 -4.358 -38.591 1.00 97.62 97 ARG A C 1
ATOM 738 O O . ARG A 1 97 ? 30.698 -4.657 -37.823 1.00 97.62 97 ARG A O 1
ATOM 745 N N . GLN A 1 98 ? 32.887 -4.350 -38.213 1.00 97.69 98 GLN A N 1
ATOM 746 C CA . GLN A 1 98 ? 33.312 -4.691 -36.851 1.00 97.69 98 GLN A CA 1
ATOM 747 C C . GLN A 1 98 ? 32.764 -3.697 -35.811 1.00 97.69 98 GLN A C 1
ATOM 749 O O . GLN A 1 98 ? 32.258 -4.116 -34.771 1.00 97.69 98 GLN A O 1
ATOM 754 N N . ARG A 1 99 ? 32.806 -2.388 -36.101 1.00 97.88 99 ARG A N 1
ATOM 755 C CA . ARG A 1 99 ? 32.219 -1.347 -35.236 1.00 97.88 99 ARG A CA 1
ATOM 756 C C . ARG A 1 99 ? 30.703 -1.498 -35.098 1.00 97.88 99 ARG A C 1
ATOM 758 O O . ARG A 1 99 ? 30.192 -1.412 -33.985 1.00 97.88 99 ARG A O 1
ATOM 765 N N . LEU A 1 100 ? 29.998 -1.767 -36.198 1.00 97.62 100 LEU A N 1
ATOM 766 C CA . LEU A 1 100 ? 28.549 -1.983 -36.200 1.00 97.62 100 LEU A CA 1
ATOM 767 C C . LEU A 1 100 ? 28.159 -3.237 -35.402 1.00 97.62 100 LEU A C 1
ATOM 769 O O . LEU A 1 100 ? 27.213 -3.182 -34.623 1.00 97.62 100 LEU A O 1
ATOM 773 N N . ALA A 1 101 ? 28.911 -4.334 -35.530 1.00 97.44 101 ALA A N 1
ATOM 774 C CA . ALA A 1 101 ? 28.695 -5.543 -34.733 1.00 97.44 101 ALA A CA 1
ATOM 775 C C . ALA A 1 101 ? 28.906 -5.294 -33.226 1.00 97.44 101 ALA A C 1
ATOM 777 O O . ALA A 1 101 ? 28.104 -5.751 -32.413 1.00 97.44 101 ALA A O 1
ATOM 778 N N . GLY A 1 102 ? 29.935 -4.523 -32.852 1.00 97.88 102 GLY A N 1
ATOM 779 C CA . GLY A 1 102 ? 30.161 -4.109 -31.462 1.00 97.88 102 GLY A CA 1
ATOM 780 C C . GLY A 1 102 ? 29.021 -3.249 -30.904 1.00 97.88 102 GLY A C 1
ATOM 781 O O . GLY A 1 102 ? 28.499 -3.545 -29.832 1.00 97.88 102 GLY A O 1
ATOM 782 N N . ALA A 1 103 ? 28.576 -2.241 -31.660 1.00 97.25 103 ALA A N 1
ATOM 783 C CA . ALA A 1 103 ? 27.456 -1.382 -31.269 1.00 97.25 103 ALA A CA 1
ATOM 784 C C . ALA A 1 103 ? 26.128 -2.155 -31.150 1.00 97.25 103 ALA A C 1
ATOM 786 O O . ALA A 1 103 ? 25.351 -1.905 -30.231 1.00 97.25 103 ALA A O 1
ATOM 787 N N . ALA A 1 104 ? 25.880 -3.128 -32.034 1.00 97.75 104 ALA A N 1
ATOM 788 C CA . ALA A 1 104 ? 24.710 -4.002 -31.954 1.00 97.75 104 ALA A CA 1
ATOM 789 C C . ALA A 1 104 ? 24.741 -4.908 -30.708 1.00 97.75 104 ALA A C 1
ATOM 791 O O . ALA A 1 104 ? 23.710 -5.092 -30.061 1.00 97.75 104 ALA A O 1
ATOM 792 N N . ALA A 1 105 ? 25.915 -5.428 -30.332 1.00 97.88 105 ALA A N 1
ATOM 793 C CA . ALA A 1 105 ? 26.083 -6.212 -29.108 1.00 97.88 105 ALA A CA 1
ATOM 794 C C . ALA A 1 105 ? 25.877 -5.363 -27.838 1.00 97.88 105 ALA A C 1
ATOM 796 O O . ALA A 1 105 ? 25.205 -5.811 -26.909 1.00 97.88 105 ALA A O 1
ATOM 797 N N . GLU A 1 106 ? 26.383 -4.124 -27.806 1.00 97.81 106 GLU A N 1
ATOM 798 C CA . GLU A 1 106 ? 26.137 -3.196 -26.692 1.00 97.81 106 GLU A CA 1
ATOM 799 C C . GLU A 1 106 ? 24.649 -2.820 -26.587 1.00 97.81 106 GLU A C 1
ATOM 801 O O . GLU A 1 106 ? 24.078 -2.839 -25.496 1.00 97.81 106 GLU A O 1
ATOM 806 N N . ALA A 1 107 ? 23.989 -2.542 -27.716 1.00 97.31 107 ALA A N 1
ATOM 807 C CA . ALA A 1 107 ? 22.555 -2.259 -27.750 1.00 97.31 107 ALA A CA 1
ATOM 808 C C . ALA A 1 107 ? 21.722 -3.447 -27.234 1.00 97.31 107 ALA A C 1
ATOM 810 O O . ALA A 1 107 ? 20.807 -3.249 -26.435 1.00 97.31 107 ALA A O 1
ATOM 811 N N . ALA A 1 108 ? 22.067 -4.680 -27.620 1.00 97.81 108 ALA A N 1
ATOM 812 C CA . ALA A 1 108 ? 21.414 -5.887 -27.111 1.00 97.81 108 ALA A CA 1
ATOM 813 C C . ALA A 1 108 ? 21.603 -6.057 -25.591 1.00 97.81 108 ALA A C 1
ATOM 815 O O . ALA A 1 108 ? 20.639 -6.365 -24.888 1.00 97.81 108 ALA A O 1
ATOM 816 N N . ALA A 1 109 ? 22.807 -5.793 -25.068 1.00 97.56 109 ALA A N 1
ATOM 817 C CA . ALA A 1 109 ? 23.079 -5.835 -23.631 1.00 97.56 109 ALA A CA 1
ATOM 818 C C . ALA A 1 109 ? 22.258 -4.788 -22.854 1.00 97.56 109 ALA A C 1
ATOM 820 O O . ALA A 1 109 ? 21.636 -5.124 -21.846 1.00 97.56 109 ALA A O 1
ATOM 821 N N . ARG A 1 110 ? 22.172 -3.549 -23.361 1.00 97.62 110 ARG A N 1
ATOM 822 C CA . ARG A 1 110 ? 21.339 -2.483 -22.773 1.00 97.62 110 ARG A CA 1
ATOM 823 C C . ARG A 1 110 ? 19.850 -2.835 -22.790 1.00 97.62 110 ARG A C 1
ATOM 825 O O . ARG A 1 110 ? 19.168 -2.612 -21.800 1.00 97.62 110 ARG A O 1
ATOM 832 N N . VAL A 1 111 ? 19.340 -3.434 -23.870 1.00 97.69 111 VAL A N 1
ATOM 833 C CA . VAL A 1 111 ? 17.941 -3.906 -23.940 1.00 97.69 111 VAL A CA 1
ATOM 834 C C . VAL A 1 111 ? 17.677 -5.041 -22.941 1.00 97.69 111 VAL A C 1
ATOM 836 O O . VAL A 1 111 ? 16.606 -5.087 -22.335 1.00 97.69 111 VAL A O 1
ATOM 839 N N . GLN A 1 112 ? 18.646 -5.934 -22.714 1.00 97.69 112 GLN A N 1
ATOM 840 C CA . GLN A 1 112 ? 18.543 -6.966 -21.678 1.00 97.69 112 GLN A CA 1
ATOM 841 C C . GLN A 1 112 ? 18.518 -6.360 -20.263 1.00 97.69 112 GLN A C 1
ATOM 843 O O . GLN A 1 112 ? 17.709 -6.791 -19.439 1.00 97.69 112 GLN A O 1
ATOM 848 N N . GLU A 1 113 ? 19.352 -5.355 -19.986 1.00 97.69 113 GLU A N 1
ATOM 849 C CA . GLU A 1 113 ? 19.355 -4.596 -18.726 1.00 97.69 113 GLU A CA 1
ATOM 850 C C . GLU A 1 113 ? 18.000 -3.903 -18.488 1.00 97.69 113 GLU A C 1
ATOM 852 O O . GLU A 1 113 ? 17.380 -4.105 -17.444 1.00 97.69 113 GLU A O 1
ATOM 857 N N . ASP A 1 114 ? 17.469 -3.208 -19.498 1.00 97.12 114 ASP A N 1
ATOM 858 C CA . ASP A 1 114 ? 16.144 -2.569 -19.487 1.00 97.12 114 ASP A CA 1
ATOM 859 C C . ASP A 1 114 ? 15.019 -3.561 -19.125 1.00 97.12 114 ASP A C 1
ATOM 861 O O . ASP A 1 114 ? 14.106 -3.248 -18.357 1.00 97.12 114 ASP A O 1
ATOM 865 N N . VAL A 1 115 ? 15.083 -4.793 -19.646 1.00 97.56 115 VAL A N 1
ATOM 866 C CA . VAL A 1 115 ? 14.120 -5.868 -19.343 1.00 97.56 115 VAL A CA 1
ATOM 867 C C . VAL A 1 115 ? 14.262 -6.394 -17.909 1.00 97.56 115 VAL A C 1
ATOM 869 O O . VAL A 1 115 ? 13.259 -6.802 -17.319 1.00 97.56 115 VAL A O 1
ATOM 872 N N . LEU A 1 116 ? 15.463 -6.384 -17.325 1.00 97.56 116 LEU A N 1
ATOM 873 C CA . LEU A 1 116 ? 15.674 -6.747 -15.919 1.00 97.56 116 LEU A CA 1
ATOM 874 C C . LEU A 1 116 ? 15.174 -5.641 -14.980 1.00 97.56 116 LEU A C 1
ATOM 876 O O . LEU A 1 116 ? 14.371 -5.927 -14.092 1.00 97.56 116 LEU A O 1
ATOM 880 N N . LEU A 1 117 ? 15.535 -4.381 -15.242 1.00 97.62 117 LEU A N 1
ATOM 881 C CA . LEU A 1 117 ? 15.085 -3.220 -14.465 1.00 97.62 117 LEU A CA 1
ATOM 882 C C . LEU A 1 117 ? 13.553 -3.084 -14.464 1.00 97.62 117 LEU A C 1
ATOM 884 O O . LEU A 1 117 ? 12.949 -2.813 -13.427 1.00 97.62 117 LEU A O 1
ATOM 888 N N . ARG A 1 118 ? 12.886 -3.351 -15.598 1.00 97.06 118 ARG A N 1
ATOM 889 C CA . ARG A 1 118 ? 11.410 -3.379 -15.676 1.00 97.06 118 ARG A CA 1
ATOM 890 C C . ARG A 1 118 ? 10.785 -4.491 -14.828 1.00 97.06 118 ARG A C 1
ATOM 892 O O . ARG A 1 118 ? 9.713 -4.277 -14.264 1.00 97.06 118 ARG A O 1
ATOM 899 N N . LYS A 1 119 ? 11.428 -5.662 -14.715 1.00 95.94 119 LYS A N 1
ATOM 900 C CA . LYS A 1 119 ? 10.965 -6.755 -13.836 1.00 95.94 119 LYS A CA 1
ATOM 901 C C . LYS A 1 119 ? 11.138 -6.394 -12.364 1.00 95.94 119 LYS A C 1
ATOM 903 O O . LYS A 1 119 ? 10.219 -6.628 -11.585 1.00 95.94 119 LYS A O 1
ATOM 908 N N . GLU A 1 120 ? 12.271 -5.802 -11.998 1.00 96.06 120 GLU A N 1
ATOM 909 C CA . GLU A 1 120 ? 12.539 -5.350 -10.629 1.00 96.06 120 GLU A CA 1
ATOM 910 C C . GLU A 1 120 ? 11.577 -4.232 -10.204 1.00 96.06 120 GLU A C 1
ATOM 912 O O . GLU A 1 120 ? 10.964 -4.328 -9.144 1.00 96.06 120 GLU A O 1
ATOM 917 N N . LEU A 1 121 ? 11.334 -3.238 -11.066 1.00 95.12 121 LEU A N 1
ATOM 918 C CA . LEU A 1 121 ? 10.349 -2.177 -10.828 1.00 95.12 121 LEU A CA 1
ATOM 919 C C . LEU A 1 121 ? 8.930 -2.735 -10.643 1.00 95.12 121 LEU A C 1
ATOM 921 O O . LEU A 1 121 ? 8.197 -2.278 -9.764 1.00 95.12 121 LEU A O 1
ATOM 925 N N . LEU A 1 122 ? 8.535 -3.733 -11.442 1.00 93.19 122 LEU A N 1
ATOM 926 C CA . LEU A 1 122 ? 7.230 -4.383 -11.309 1.00 93.19 122 LEU A CA 1
ATOM 927 C C . LEU A 1 122 ? 7.136 -5.174 -9.995 1.00 93.19 122 LEU A C 1
ATOM 929 O O . LEU A 1 122 ? 6.144 -5.032 -9.283 1.00 93.19 122 LEU A O 1
ATOM 933 N N . ALA A 1 123 ? 8.178 -5.928 -9.631 1.00 88.81 123 ALA A N 1
ATOM 934 C CA . ALA A 1 123 ? 8.249 -6.652 -8.362 1.00 88.81 123 ALA A CA 1
ATOM 935 C C . ALA A 1 123 ? 8.186 -5.701 -7.152 1.00 88.81 123 ALA A C 1
ATOM 937 O O . ALA A 1 123 ? 7.370 -5.904 -6.248 1.00 88.81 123 ALA A O 1
ATOM 938 N N . ALA A 1 124 ? 8.972 -4.619 -7.174 1.00 87.69 124 ALA A N 1
ATOM 939 C CA . ALA A 1 124 ? 8.967 -3.575 -6.155 1.00 87.69 124 ALA A CA 1
ATOM 940 C C . ALA A 1 124 ? 7.575 -2.947 -6.010 1.00 87.69 124 ALA A C 1
ATOM 942 O O . ALA A 1 124 ? 7.060 -2.871 -4.894 1.00 87.69 124 ALA A O 1
ATOM 943 N N . ARG A 1 125 ? 6.910 -2.611 -7.125 1.00 87.81 125 ARG A N 1
ATOM 944 C CA . ARG A 1 125 ? 5.523 -2.127 -7.108 1.00 87.81 125 ARG A CA 1
ATOM 945 C C . ARG A 1 125 ? 4.563 -3.139 -6.472 1.00 87.81 125 ARG A C 1
ATOM 947 O O . ARG A 1 125 ? 3.775 -2.770 -5.611 1.00 87.81 125 ARG A O 1
ATOM 954 N N . THR A 1 126 ? 4.648 -4.420 -6.831 1.00 81.88 126 THR A N 1
ATOM 955 C CA . THR A 1 126 ? 3.784 -5.451 -6.222 1.00 81.88 126 THR A CA 1
ATOM 956 C C . THR A 1 126 ? 4.072 -5.716 -4.742 1.00 81.88 126 THR A C 1
ATOM 958 O O . THR A 1 126 ? 3.235 -6.308 -4.070 1.00 81.88 126 THR A O 1
ATOM 961 N N . SER A 1 127 ? 5.222 -5.274 -4.218 1.00 75.25 127 SER A N 1
ATOM 962 C CA . SER A 1 127 ? 5.510 -5.293 -2.778 1.00 75.25 127 SER A CA 1
ATOM 963 C C . SER A 1 127 ? 5.051 -4.027 -2.041 1.00 75.25 127 SER A C 1
ATOM 965 O O . SER A 1 127 ? 4.863 -4.076 -0.827 1.00 75.25 127 SER A O 1
ATOM 967 N N . THR A 1 128 ? 4.844 -2.909 -2.752 1.00 73.94 128 THR A N 1
ATOM 968 C CA . THR A 1 128 ? 4.331 -1.654 -2.179 1.00 73.94 128 THR A CA 1
ATOM 969 C C . THR A 1 128 ? 2.816 -1.494 -2.283 1.00 73.94 128 THR A C 1
ATOM 971 O O . THR A 1 128 ? 2.265 -0.749 -1.479 1.00 73.94 128 THR A O 1
ATOM 974 N N . ASP A 1 129 ? 2.135 -2.182 -3.208 1.00 79.62 129 ASP A N 1
ATOM 975 C CA . ASP A 1 129 ? 0.667 -2.241 -3.285 1.00 79.62 129 ASP A CA 1
ATOM 976 C C . ASP A 1 129 ? 0.117 -3.197 -2.187 1.00 79.62 129 ASP A C 1
ATOM 978 O O . ASP A 1 129 ? 0.206 -4.419 -2.340 1.00 79.62 129 ASP A O 1
ATOM 982 N N . PRO A 1 130 ? -0.452 -2.705 -1.059 1.00 75.00 130 PRO A N 1
ATOM 983 C CA . PRO A 1 130 ? -0.893 -3.571 0.032 1.00 75.00 130 PRO A CA 1
ATOM 984 C C . PRO A 1 130 ? -2.132 -4.379 -0.365 1.00 75.00 130 PRO A C 1
ATOM 986 O O . PRO A 1 130 ? -3.100 -3.856 -0.921 1.00 75.00 130 PRO A O 1
ATOM 989 N N . SER A 1 131 ? -2.145 -5.663 -0.005 1.00 80.75 131 SER A N 1
ATOM 990 C CA . SER A 1 131 ? -3.286 -6.547 -0.239 1.00 80.75 131 SER A CA 1
ATOM 991 C C . SER A 1 131 ? -4.564 -5.990 0.394 1.00 80.75 131 SER A C 1
ATOM 993 O O . SER A 1 131 ? -4.547 -5.458 1.505 1.00 80.75 131 SER A O 1
ATOM 995 N N . VAL A 1 132 ? -5.713 -6.217 -0.252 1.00 77.19 132 VAL A N 1
ATOM 996 C CA . VAL A 1 132 ? -7.043 -5.891 0.301 1.00 77.19 132 VAL A CA 1
ATOM 997 C C . VAL A 1 132 ? -7.245 -6.519 1.690 1.00 77.19 132 VAL A C 1
ATOM 999 O O . VAL A 1 132 ? -7.956 -5.957 2.521 1.00 77.19 132 VAL A O 1
ATOM 1002 N N . LEU A 1 133 ? -6.591 -7.651 1.980 1.00 76.69 133 LEU A N 1
ATOM 1003 C CA . LEU A 1 133 ? -6.595 -8.256 3.313 1.00 76.69 133 LEU A CA 1
ATOM 1004 C C . LEU A 1 133 ? -5.743 -7.466 4.320 1.00 76.69 133 LEU A C 1
ATOM 1006 O O . LEU A 1 133 ? -6.191 -7.274 5.443 1.00 76.69 133 LEU A O 1
ATOM 1010 N N . GLN A 1 134 ? -4.576 -6.943 3.929 1.00 80.31 134 GLN A N 1
ATOM 1011 C CA . GLN A 1 134 ? -3.748 -6.074 4.782 1.00 80.31 134 GLN A CA 1
ATOM 1012 C C . GLN A 1 134 ? -4.430 -4.722 5.041 1.00 80.31 134 GLN A C 1
ATOM 1014 O O . GLN A 1 134 ? -4.447 -4.256 6.175 1.00 80.31 134 GLN A O 1
ATOM 1019 N N . LEU A 1 135 ? -5.069 -4.132 4.024 1.00 78.94 135 LEU A N 1
ATOM 1020 C CA . LEU A 1 135 ? -5.885 -2.923 4.180 1.00 78.94 135 LEU A CA 1
ATOM 1021 C C . LEU A 1 135 ? -7.075 -3.157 5.122 1.00 78.94 135 LEU A C 1
ATOM 1023 O O . LEU A 1 135 ? -7.359 -2.317 5.971 1.00 78.94 135 LEU A O 1
ATOM 1027 N N . ARG A 1 136 ? -7.740 -4.318 5.034 1.00 77.88 136 ARG A N 1
ATOM 1028 C CA . ARG A 1 136 ? -8.769 -4.720 6.009 1.00 77.88 136 ARG A CA 1
ATOM 1029 C C . ARG A 1 136 ? -8.190 -4.947 7.404 1.00 77.88 136 ARG A C 1
ATOM 1031 O O . ARG A 1 136 ? -8.827 -4.539 8.361 1.00 77.88 136 ARG A O 1
ATOM 1038 N N . GLN A 1 137 ? -7.002 -5.539 7.530 1.00 78.94 137 GLN A N 1
ATOM 1039 C CA . GLN A 1 137 ? -6.321 -5.725 8.816 1.00 78.94 137 GLN A CA 1
ATOM 1040 C C . GLN A 1 137 ? -6.038 -4.372 9.494 1.00 78.94 137 GLN A C 1
ATOM 1042 O O . GLN A 1 137 ? -6.314 -4.212 10.678 1.00 78.94 137 GLN A O 1
ATOM 1047 N N . LEU A 1 138 ? -5.565 -3.385 8.724 1.00 75.88 138 LEU A N 1
ATOM 1048 C CA . LEU A 1 138 ? -5.320 -2.014 9.180 1.00 75.88 138 LEU A CA 1
ATOM 1049 C C . LEU A 1 138 ? -6.628 -1.302 9.572 1.00 75.88 138 LEU A C 1
ATOM 1051 O O . LEU A 1 138 ? -6.709 -0.683 10.626 1.00 75.88 138 LEU A O 1
ATOM 10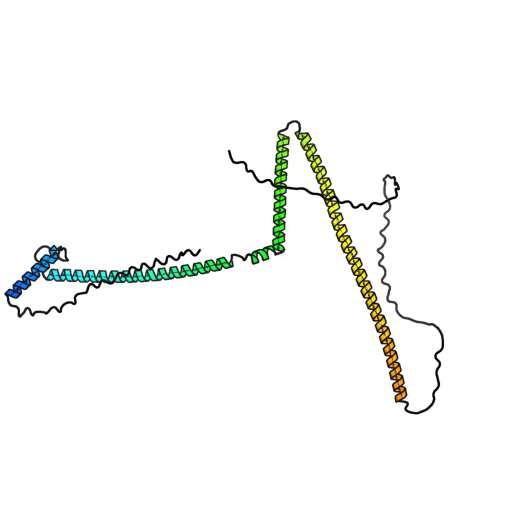55 N N . LEU A 1 139 ? -7.692 -1.460 8.778 1.00 71.38 139 LEU A N 1
ATOM 1056 C CA . LEU A 1 139 ? -9.041 -0.969 9.102 1.00 71.38 139 LEU A CA 1
ATOM 1057 C C . LEU A 1 139 ? -9.750 -1.771 10.213 1.00 71.38 139 LEU A C 1
ATOM 1059 O O . LEU A 1 139 ? -10.842 -1.396 10.628 1.00 71.38 139 LEU A O 1
ATOM 1063 N N . LEU A 1 140 ? -9.150 -2.849 10.720 1.00 80.00 140 LEU A N 1
ATOM 1064 C CA . LEU A 1 140 ? -9.581 -3.562 11.927 1.00 80.00 140 LEU A CA 1
ATOM 1065 C C . LEU A 1 140 ? -8.721 -3.198 13.148 1.00 80.00 140 LEU A C 1
ATOM 1067 O O . LEU A 1 140 ? -9.041 -3.604 14.264 1.00 80.00 140 LEU A O 1
ATOM 1071 N N . GLU A 1 141 ? -7.660 -2.403 12.976 1.00 85.19 141 GLU A N 1
ATOM 1072 C CA . GLU A 1 141 ? -6.812 -1.977 14.084 1.00 85.19 141 GLU A CA 1
ATOM 1073 C C . GLU A 1 141 ? -7.565 -0.976 14.989 1.00 85.19 141 GLU A C 1
ATOM 1075 O O . GLU A 1 141 ? -8.118 0.014 14.491 1.00 85.19 141 GLU A O 1
ATOM 1080 N N . PRO A 1 142 ? -7.594 -1.173 16.324 1.00 79.38 142 PRO A N 1
ATOM 1081 C CA . PRO A 1 142 ? -8.305 -0.271 17.233 1.00 79.38 142 PRO A CA 1
ATOM 1082 C C . PRO A 1 142 ? -7.793 1.177 17.209 1.00 79.38 142 PRO A C 1
ATOM 1084 O O . PRO A 1 142 ? -8.581 2.105 17.393 1.00 79.38 142 PRO A O 1
ATOM 1087 N N . ALA A 1 143 ? -6.495 1.387 16.962 1.00 84.06 143 ALA A N 1
ATOM 1088 C CA . ALA A 1 143 ? -5.897 2.719 16.857 1.00 84.06 143 ALA A CA 1
ATOM 1089 C C . ALA A 1 143 ? -6.359 3.462 15.591 1.00 84.06 143 ALA A C 1
ATOM 1091 O O . ALA A 1 143 ? -6.822 4.600 15.675 1.00 84.06 143 ALA A O 1
ATOM 1092 N N . VAL A 1 144 ? -6.315 2.793 14.433 1.00 85.88 144 VAL A N 1
ATOM 1093 C CA . VAL A 1 144 ? -6.766 3.348 13.146 1.00 85.88 144 VAL A CA 1
ATOM 1094 C C . VAL A 1 144 ? -8.265 3.647 13.177 1.00 85.88 144 VAL A C 1
ATOM 1096 O O . VAL A 1 144 ? -8.677 4.737 12.786 1.00 85.88 144 VAL A O 1
ATOM 1099 N N . ASN A 1 145 ? -9.081 2.741 13.727 1.00 85.62 145 ASN A N 1
ATOM 1100 C CA . ASN A 1 145 ? -10.516 2.982 13.910 1.00 85.62 145 ASN A CA 1
ATOM 1101 C C . ASN A 1 145 ? -10.810 4.158 14.849 1.00 85.62 145 ASN A C 1
ATOM 1103 O O . ASN A 1 145 ? -11.747 4.918 14.606 1.00 85.62 145 ASN A O 1
ATOM 1107 N N . ARG A 1 146 ? -10.018 4.344 15.913 1.00 86.38 146 ARG A N 1
ATOM 1108 C CA . ARG A 1 146 ? -10.172 5.485 16.826 1.00 86.38 146 ARG A CA 1
ATOM 1109 C C . ARG A 1 146 ? -9.931 6.812 16.109 1.00 86.38 146 ARG A C 1
ATOM 1111 O O . ARG A 1 146 ? -10.746 7.721 16.254 1.00 86.38 146 ARG A O 1
ATOM 1118 N N . GLU A 1 147 ? -8.872 6.912 15.310 1.00 90.19 147 GLU A N 1
ATOM 1119 C CA . GLU A 1 147 ? -8.579 8.131 14.550 1.00 90.19 147 GLU A CA 1
ATOM 1120 C C . GLU A 1 147 ? -9.543 8.346 13.377 1.00 90.19 147 GLU A C 1
ATOM 1122 O O . GLU A 1 147 ? -9.985 9.473 13.166 1.00 90.19 147 GLU A O 1
ATOM 1127 N N . PHE A 1 148 ? -9.966 7.287 12.679 1.00 87.50 148 PHE A N 1
ATOM 1128 C CA . PHE A 1 148 ? -11.012 7.379 11.655 1.00 87.50 148 PHE A CA 1
ATOM 1129 C C . PHE A 1 148 ? -12.326 7.913 12.241 1.00 87.50 148 PHE A C 1
ATOM 1131 O O . PHE A 1 148 ? -12.894 8.868 11.713 1.00 87.50 148 PHE A O 1
ATOM 1138 N N . ASN A 1 149 ? -12.774 7.370 13.378 1.00 88.19 149 ASN A N 1
ATOM 1139 C CA . ASN A 1 149 ? -13.979 7.845 14.058 1.00 88.19 149 ASN A CA 1
ATOM 1140 C C . ASN A 1 149 ? -13.816 9.283 14.581 1.00 88.19 149 ASN A C 1
ATOM 1142 O O . ASN A 1 149 ? -14.749 10.074 14.460 1.00 88.19 149 ASN A O 1
ATOM 1146 N N . ARG A 1 150 ? -12.633 9.662 15.092 1.00 93.25 150 ARG A N 1
ATOM 1147 C CA . ARG A 1 150 ? -12.334 11.042 15.520 1.00 93.25 150 ARG A CA 1
ATOM 1148 C C . ARG A 1 150 ? -12.400 12.033 14.354 1.00 93.25 150 ARG A C 1
ATOM 1150 O O . ARG A 1 150 ? -12.980 13.105 14.502 1.00 93.25 150 ARG A O 1
ATOM 1157 N N . LEU A 1 151 ? -11.834 11.676 13.201 1.00 92.38 151 LEU A N 1
ATOM 1158 C CA . LEU A 1 151 ? -11.877 12.492 11.985 1.00 92.38 151 LEU A CA 1
ATOM 1159 C C . LEU A 1 151 ? -13.290 12.551 11.391 1.00 92.38 151 LEU A C 1
ATOM 1161 O O . LEU A 1 151 ? -13.723 13.621 10.970 1.00 92.38 151 LEU A O 1
ATOM 1165 N N . SER A 1 152 ? -14.032 11.441 11.401 1.00 92.88 152 SER A N 1
ATOM 1166 C CA . SER A 1 152 ? -15.422 11.399 10.935 1.00 92.88 152 SER A CA 1
ATOM 1167 C C . SER A 1 152 ? -16.345 12.249 11.813 1.00 92.88 152 SER A C 1
ATOM 1169 O O . SER A 1 152 ? -17.197 12.949 11.271 1.00 92.88 152 SER A O 1
ATOM 1171 N N . ALA A 1 153 ? -16.162 12.229 13.138 1.00 91.94 153 ALA A N 1
ATOM 1172 C CA . ALA A 1 153 ? -16.887 13.093 14.069 1.00 91.94 153 ALA A CA 1
ATOM 1173 C C . ALA A 1 153 ? -16.555 14.572 13.819 1.00 91.94 153 ALA A C 1
ATOM 1175 O O . ALA A 1 153 ? -17.446 15.335 13.467 1.00 91.94 153 ALA A O 1
ATOM 1176 N N . ALA A 1 154 ? -15.270 14.946 13.837 1.00 92.44 154 ALA A N 1
ATOM 1177 C CA . ALA A 1 154 ? -14.844 16.325 13.580 1.00 92.44 154 ALA A CA 1
ATOM 1178 C C . ALA A 1 154 ? -15.294 16.855 12.202 1.00 92.44 154 ALA A C 1
ATOM 1180 O O . ALA A 1 154 ? -15.586 18.040 12.056 1.00 92.44 154 ALA A O 1
ATOM 1181 N N . THR A 1 155 ? -15.389 15.985 11.189 1.00 93.00 155 THR A N 1
ATOM 1182 C CA . THR A 1 155 ? -15.942 16.343 9.872 1.00 93.00 155 THR A CA 1
ATOM 1183 C C . THR A 1 155 ? -17.455 16.562 9.941 1.00 93.00 155 THR A C 1
ATOM 1185 O O . THR A 1 155 ? -17.948 17.539 9.380 1.00 93.00 155 THR A O 1
ATOM 1188 N N . ALA A 1 156 ? -18.197 15.696 10.639 1.00 92.94 156 ALA A N 1
ATOM 1189 C CA . ALA A 1 156 ? -19.633 15.870 10.851 1.00 92.94 156 ALA A CA 1
ATOM 1190 C C . ALA A 1 156 ? -19.929 17.175 11.611 1.00 92.94 156 ALA A C 1
ATOM 1192 O O . ALA A 1 156 ? -20.726 17.983 11.129 1.00 92.94 156 ALA A O 1
ATOM 1193 N N . ASP A 1 157 ? -19.217 17.430 12.710 1.00 92.00 157 ASP A N 1
ATOM 1194 C CA . ASP A 1 157 ? -19.328 18.645 13.524 1.00 92.00 157 ASP A CA 1
ATOM 1195 C C . ASP A 1 157 ? -19.045 19.905 12.687 1.00 92.00 157 ASP A C 1
ATOM 1197 O O . ASP A 1 157 ? -19.864 20.824 12.653 1.00 92.00 157 ASP A O 1
ATOM 1201 N N . ALA A 1 158 ? -17.954 19.915 11.910 1.00 91.44 158 ALA A N 1
ATOM 1202 C CA . ALA A 1 158 ? -17.621 21.024 11.015 1.00 91.44 158 ALA A CA 1
ATOM 1203 C C . ALA A 1 158 ? -18.664 21.230 9.898 1.00 91.44 158 ALA A C 1
ATOM 1205 O O . ALA A 1 158 ? -18.947 22.368 9.516 1.00 91.44 158 ALA A O 1
ATOM 1206 N N . THR A 1 159 ? -19.280 20.162 9.368 1.00 92.00 159 THR A N 1
ATOM 1207 C CA . THR A 1 159 ? -20.397 20.321 8.417 1.00 92.00 159 THR A CA 1
ATOM 1208 C C . THR A 1 159 ? -21.654 20.869 9.088 1.00 92.00 159 THR A C 1
ATOM 1210 O O . THR A 1 159 ? -22.328 21.712 8.493 1.00 92.00 159 THR A O 1
ATOM 1213 N N . LEU A 1 160 ? -21.946 20.462 10.327 1.00 93.12 160 LEU A N 1
ATOM 1214 C CA . LEU A 1 160 ? -23.072 20.974 11.103 1.00 93.12 160 LEU A CA 1
ATOM 1215 C C . LEU A 1 160 ? -22.889 22.471 11.383 1.00 93.12 160 LEU A C 1
ATOM 1217 O O . LEU A 1 160 ? -23.766 23.261 11.028 1.00 93.12 160 LEU A O 1
ATOM 1221 N N . GLU A 1 161 ? -21.723 22.874 11.895 1.00 92.88 161 GLU A N 1
ATOM 1222 C CA . GLU A 1 161 ? -21.343 24.276 12.108 1.00 92.88 161 GLU A CA 1
ATOM 1223 C C . GLU A 1 161 ? -21.440 25.087 10.805 1.00 92.88 161 GLU A C 1
ATOM 1225 O O . GLU A 1 161 ? -22.094 26.130 10.766 1.00 92.88 161 GLU A O 1
ATOM 1230 N N . ALA A 1 162 ? -20.903 24.576 9.693 1.00 91.12 162 ALA A N 1
ATOM 1231 C CA . ALA A 1 162 ? -21.000 25.242 8.395 1.00 91.12 162 ALA A CA 1
ATOM 1232 C C . ALA A 1 162 ? -22.451 25.393 7.891 1.00 91.12 162 ALA A C 1
ATOM 1234 O O . ALA A 1 162 ? -22.745 26.351 7.170 1.00 91.12 162 ALA A O 1
ATOM 1235 N N . THR A 1 163 ? -23.377 24.491 8.247 1.00 90.50 163 THR A N 1
ATOM 1236 C CA . THR A 1 163 ? -24.814 24.686 7.964 1.00 90.50 163 THR A CA 1
ATOM 1237 C C . THR A 1 163 ? -25.487 25.662 8.928 1.00 90.50 163 THR A C 1
ATOM 1239 O O . THR A 1 163 ? -26.325 26.449 8.482 1.00 90.50 163 THR A O 1
ATOM 1242 N N . ALA A 1 164 ? -25.094 25.681 10.205 1.00 85.31 164 ALA A N 1
ATOM 1243 C CA . ALA A 1 164 ? -25.591 26.631 11.197 1.00 85.31 164 ALA A CA 1
ATOM 1244 C C . ALA A 1 164 ? -25.182 28.069 10.843 1.00 85.31 164 ALA A C 1
ATOM 1246 O O . ALA A 1 164 ? -26.047 28.930 10.707 1.00 85.31 164 ALA A O 1
ATOM 1247 N N . LEU A 1 165 ? -23.899 28.307 10.548 1.00 88.75 165 LEU A N 1
ATOM 1248 C CA . LEU A 1 165 ? -23.386 29.611 10.116 1.00 88.75 165 LEU A CA 1
ATOM 1249 C C . LEU A 1 165 ? -24.064 30.099 8.825 1.00 88.75 165 LEU A C 1
ATOM 1251 O O . LEU A 1 165 ? -24.423 31.269 8.727 1.00 88.75 165 LEU A O 1
ATOM 1255 N N . LYS A 1 166 ? -24.324 29.216 7.849 1.00 88.69 166 LYS A N 1
ATOM 1256 C CA . LYS A 1 166 ? -25.104 29.567 6.642 1.00 88.69 166 LYS A CA 1
ATOM 1257 C C . LYS A 1 166 ? -26.554 29.946 6.960 1.00 88.69 166 LYS A C 1
ATOM 1259 O O . LYS A 1 166 ? -27.107 30.822 6.297 1.00 88.69 166 LYS A O 1
ATOM 1264 N N . ASN A 1 167 ? -27.169 29.301 7.950 1.00 84.19 167 ASN A N 1
ATOM 1265 C CA . ASN A 1 167 ? -28.515 29.627 8.416 1.00 84.19 167 ASN A CA 1
ATOM 1266 C C . ASN A 1 167 ? -28.527 30.988 9.132 1.00 84.19 167 ASN A C 1
ATOM 1268 O O . ASN A 1 167 ? -29.327 31.851 8.787 1.00 84.19 167 ASN A O 1
ATOM 1272 N N . ASP A 1 168 ? -27.580 31.237 10.035 1.00 83.19 168 ASP A N 1
ATOM 1273 C CA . ASP A 1 168 ? -27.497 32.499 10.773 1.00 83.19 168 ASP A CA 1
ATOM 1274 C C . ASP A 1 168 ? -27.103 33.688 9.885 1.00 83.19 168 ASP A C 1
ATOM 1276 O O . ASP A 1 168 ? -27.698 34.754 10.020 1.00 83.19 168 ASP A O 1
ATOM 1280 N N . ILE A 1 169 ? -26.217 33.509 8.897 1.00 86.00 169 ILE A N 1
ATOM 1281 C CA . ILE A 1 169 ? -25.953 34.522 7.857 1.00 86.00 169 ILE A CA 1
ATOM 1282 C C . ILE A 1 169 ? -27.238 34.859 7.088 1.00 86.00 169 ILE A C 1
ATOM 1284 O O . ILE A 1 169 ? -27.525 36.035 6.862 1.00 86.00 169 ILE A O 1
ATOM 1288 N N . ARG A 1 170 ? -28.040 33.851 6.718 1.00 80.56 170 ARG A N 1
ATOM 1289 C CA . ARG A 1 170 ? -29.331 34.065 6.050 1.00 80.56 170 ARG A CA 1
ATOM 1290 C C . ARG A 1 170 ? -30.323 34.796 6.956 1.00 80.56 170 ARG A C 1
ATOM 1292 O O . ARG A 1 170 ? -30.936 35.757 6.513 1.00 80.56 170 ARG A O 1
ATOM 1299 N N . LEU A 1 171 ? -30.456 34.393 8.219 1.00 78.44 171 LEU A N 1
ATOM 1300 C CA . LEU A 1 171 ? -31.337 35.062 9.180 1.00 78.44 171 LEU A CA 1
ATOM 1301 C C . LEU A 1 171 ? -30.916 36.519 9.413 1.00 78.44 171 LEU A C 1
ATOM 1303 O O . LEU A 1 171 ? -31.773 37.395 9.428 1.00 78.44 171 LEU A O 1
ATOM 1307 N N . LEU A 1 172 ? -29.615 36.800 9.542 1.00 76.12 172 LEU A N 1
ATOM 1308 C CA . LEU A 1 172 ? -29.085 38.159 9.689 1.00 76.12 172 LEU A CA 1
ATOM 1309 C C . LEU A 1 172 ? -29.311 39.010 8.433 1.00 76.12 172 LEU A C 1
ATOM 1311 O O . LEU A 1 172 ? -29.686 40.173 8.555 1.00 76.12 172 LEU A O 1
ATOM 1315 N N . HIS A 1 173 ? -29.150 38.435 7.240 1.00 78.38 173 HIS A N 1
ATOM 1316 C CA . HIS A 1 173 ? -29.501 39.075 5.970 1.00 78.38 173 HIS A CA 1
ATOM 1317 C C . HIS A 1 173 ? -31.002 39.398 5.892 1.00 78.38 173 HIS A C 1
ATOM 1319 O O . HIS A 1 173 ? -31.387 40.520 5.560 1.00 78.38 173 HIS A O 1
ATOM 1325 N N . ASP A 1 174 ? -31.858 38.442 6.248 1.00 70.56 174 ASP A N 1
ATOM 1326 C CA . ASP A 1 174 ? -33.311 38.607 6.212 1.00 70.56 174 ASP A CA 1
ATOM 1327 C C . ASP A 1 174 ? -33.783 39.614 7.286 1.00 70.56 174 ASP A C 1
ATOM 1329 O O . ASP A 1 174 ? -34.728 40.365 7.049 1.00 70.56 174 ASP A O 1
ATOM 1333 N N . ILE A 1 175 ? -33.086 39.712 8.428 1.00 69.38 175 ILE A N 1
ATOM 1334 C CA . ILE A 1 175 ? -33.270 40.741 9.470 1.00 69.38 175 ILE A CA 1
ATOM 1335 C C . ILE A 1 175 ? -32.822 42.127 8.986 1.00 69.38 175 ILE A C 1
ATOM 1337 O O . ILE A 1 175 ? -33.579 43.084 9.131 1.00 69.38 175 ILE A O 1
ATOM 1341 N N . ALA A 1 176 ? -31.629 42.248 8.399 1.00 70.88 176 ALA A N 1
ATOM 1342 C CA . ALA A 1 176 ? -31.072 43.525 7.946 1.00 70.88 176 ALA A CA 1
ATOM 1343 C C . ALA A 1 176 ? -31.892 44.161 6.811 1.00 70.88 176 ALA A C 1
ATOM 1345 O O . ALA A 1 176 ? -32.030 45.382 6.754 1.00 70.88 176 ALA A O 1
ATOM 1346 N N . ASN A 1 177 ? -32.475 43.336 5.937 1.00 71.19 177 ASN A N 1
ATOM 1347 C CA . ASN A 1 177 ? -33.285 43.792 4.809 1.00 71.19 177 ASN A CA 1
ATOM 1348 C C . ASN A 1 177 ? -34.759 44.081 5.157 1.00 71.19 177 ASN A C 1
ATOM 1350 O O . ASN A 1 177 ? -35.490 44.558 4.289 1.00 71.19 177 ASN A O 1
ATOM 1354 N N . ASN A 1 178 ? -35.227 43.815 6.388 1.00 62.66 178 ASN A N 1
ATOM 1355 C CA . ASN A 1 178 ? -36.616 44.081 6.779 1.00 62.66 178 ASN A CA 1
ATOM 1356 C C . ASN A 1 178 ? -36.711 45.108 7.927 1.00 62.66 178 ASN A C 1
ATOM 1358 O O . ASN A 1 178 ? -36.329 44.864 9.070 1.00 62.66 178 ASN A O 1
ATOM 1362 N N . SER A 1 179 ? -37.253 46.287 7.615 1.00 58.19 179 SER A N 1
ATOM 1363 C CA . SER A 1 179 ? -37.201 47.471 8.487 1.00 58.19 179 SER A CA 1
ATOM 1364 C C . SER A 1 179 ? -38.187 47.474 9.664 1.00 58.19 179 SER A C 1
ATOM 1366 O O . SER A 1 179 ? -38.111 48.364 10.509 1.00 58.19 179 SER A O 1
ATOM 1368 N N . SER A 1 180 ? -39.113 46.511 9.740 1.00 60.66 180 SER A N 1
ATOM 1369 C CA . SER A 1 180 ? -40.208 46.494 10.729 1.00 60.66 180 SER A CA 1
ATOM 1370 C C . SER A 1 180 ? -40.331 45.204 11.549 1.00 60.66 180 SER A C 1
ATOM 1372 O O . SER A 1 180 ? -40.951 45.214 12.612 1.00 60.66 180 SER A O 1
ATOM 1374 N N . GLY A 1 181 ? -39.742 44.094 11.098 1.00 63.62 181 GLY A N 1
ATOM 1375 C CA . GLY A 1 181 ? -39.780 42.791 11.769 1.00 63.62 181 GLY A CA 1
ATOM 1376 C C . GLY A 1 181 ? -38.451 42.361 12.397 1.00 63.62 181 GLY A C 1
ATOM 1377 O O . GLY A 1 181 ? -38.471 41.522 13.297 1.00 63.62 181 GLY A O 1
ATOM 1378 N N . GLY A 1 182 ? -37.317 42.948 11.991 1.00 69.81 182 GLY A N 1
ATOM 1379 C CA . GLY A 1 182 ? -35.970 42.604 12.471 1.00 69.81 182 GLY A CA 1
ATOM 1380 C C . GLY A 1 182 ? -35.846 42.450 13.998 1.00 69.81 182 GLY A C 1
ATOM 1381 O O . GLY A 1 182 ? -35.464 41.371 14.454 1.00 69.81 182 GLY A O 1
ATOM 1382 N N . PRO A 1 183 ? -36.248 43.446 14.816 1.00 73.88 183 PRO A N 1
ATOM 1383 C CA . PRO A 1 183 ? -36.210 43.335 16.277 1.00 73.88 183 PRO A CA 1
ATOM 1384 C C . PRO A 1 183 ? -37.063 42.182 16.828 1.00 73.88 183 PRO A C 1
ATOM 1386 O O . PRO A 1 183 ? -36.631 41.465 17.727 1.00 73.88 183 PRO A O 1
ATOM 1389 N N . ARG A 1 184 ? -38.251 41.946 16.254 1.00 73.19 184 ARG A N 1
ATOM 1390 C CA . ARG A 1 184 ? -39.150 40.854 16.668 1.00 73.19 184 ARG A CA 1
ATOM 1391 C C . ARG A 1 184 ? -38.575 39.480 16.314 1.00 73.19 184 ARG A C 1
ATOM 1393 O O . ARG A 1 184 ? -38.714 38.548 17.104 1.00 73.19 184 ARG A O 1
ATOM 1400 N N . ALA A 1 185 ? -37.921 39.359 15.159 1.00 77.81 185 ALA A N 1
ATOM 1401 C CA . ALA A 1 185 ? -37.219 38.147 14.747 1.00 77.81 185 ALA A CA 1
ATOM 1402 C C . ALA A 1 185 ? -36.006 37.858 15.651 1.00 77.81 185 ALA A C 1
ATOM 1404 O O . ALA A 1 185 ? -35.824 36.715 16.065 1.00 77.81 185 ALA A O 1
ATOM 1405 N N . LEU A 1 186 ? -35.240 38.887 16.036 1.00 76.88 186 LEU A N 1
ATOM 1406 C CA . LEU A 1 186 ? -34.146 38.764 17.007 1.00 76.88 186 LEU A CA 1
ATOM 1407 C C . LEU A 1 186 ? -34.649 38.280 18.374 1.00 76.88 186 LEU A C 1
ATOM 1409 O O . LEU A 1 186 ? -34.136 37.288 18.883 1.00 76.88 186 LEU A O 1
ATOM 1413 N N . THR A 1 187 ? -35.691 38.896 18.947 1.00 80.88 187 THR A N 1
ATOM 1414 C CA . THR A 1 187 ? -36.258 38.440 20.233 1.00 80.88 187 THR A CA 1
ATOM 1415 C C . THR A 1 187 ? -36.800 37.007 20.158 1.00 80.88 187 THR A C 1
ATOM 1417 O O . THR A 1 187 ? -36.640 36.246 21.109 1.00 80.88 187 THR A O 1
ATOM 1420 N N . ALA A 1 188 ? -37.406 36.605 19.035 1.00 79.56 188 ALA A N 1
ATOM 1421 C CA . ALA A 1 188 ? -37.862 35.227 18.836 1.00 79.56 188 ALA A CA 1
ATOM 1422 C C . ALA A 1 188 ? -36.695 34.227 18.708 1.00 79.56 188 ALA A C 1
ATOM 1424 O O . ALA A 1 188 ? -36.767 33.130 19.258 1.00 79.56 188 ALA A O 1
ATOM 1425 N N . LYS A 1 189 ? -35.603 34.606 18.030 1.00 80.62 189 LYS A N 1
ATOM 1426 C CA . LYS A 1 189 ? -34.376 33.800 17.927 1.00 80.62 189 LYS A CA 1
ATOM 1427 C C . LYS A 1 189 ? -33.687 33.645 19.284 1.00 80.62 189 LYS A C 1
ATOM 1429 O O . LYS A 1 189 ? -33.264 32.537 19.582 1.00 80.62 189 LYS A O 1
ATOM 1434 N N . ILE A 1 190 ? -33.612 34.709 20.092 1.00 84.94 190 ILE A N 1
ATOM 1435 C CA . ILE A 1 190 ? -33.054 34.676 21.456 1.00 84.94 190 ILE A CA 1
ATOM 1436 C C . ILE A 1 190 ? -33.837 33.677 22.315 1.00 84.94 190 ILE A C 1
ATOM 1438 O O . ILE A 1 190 ? -33.246 32.714 22.792 1.00 84.94 190 ILE A O 1
ATOM 1442 N N . LYS A 1 191 ? -35.169 33.803 22.384 1.00 85.06 191 LYS A N 1
ATOM 1443 C CA . LYS A 1 191 ? -36.016 32.853 23.128 1.00 85.06 191 LYS A CA 1
ATOM 1444 C C . LYS A 1 191 ? -35.881 31.414 22.641 1.00 85.06 191 LYS A C 1
ATOM 1446 O O . LYS A 1 191 ? -35.718 30.507 23.442 1.00 85.06 191 LYS A O 1
ATOM 1451 N N . SER A 1 192 ? -35.836 31.204 21.326 1.00 85.25 192 SER A N 1
ATOM 1452 C CA . SER A 1 192 ? -35.626 29.869 20.750 1.00 85.25 192 SER A CA 1
ATOM 1453 C C . SER A 1 192 ? -34.186 29.339 20.894 1.00 85.25 192 SER A C 1
ATOM 1455 O O . SER A 1 192 ? -33.912 28.209 20.484 1.00 85.25 192 SER A O 1
ATOM 1457 N N . LEU A 1 193 ? -33.243 30.134 21.408 1.00 86.25 193 LEU A N 1
ATOM 1458 C CA . LEU A 1 193 ? -31.922 29.673 21.846 1.00 86.25 193 LEU A CA 1
ATOM 1459 C C . LEU A 1 193 ? -31.929 29.382 23.351 1.00 86.25 193 LEU A C 1
ATOM 1461 O O . LEU A 1 193 ? -31.447 28.325 23.734 1.00 86.25 193 LEU A O 1
ATOM 1465 N N . GLU A 1 194 ? -32.547 30.242 24.167 1.00 88.94 194 GLU A N 1
ATOM 1466 C CA . GLU A 1 194 ? -32.791 30.019 25.604 1.00 88.94 194 GLU A CA 1
ATOM 1467 C C . GLU A 1 194 ? -33.515 28.674 25.830 1.00 88.94 194 GLU A C 1
ATOM 1469 O O . GLU A 1 194 ? -32.952 27.770 26.442 1.00 88.94 194 GLU A O 1
ATOM 1474 N N . GLU A 1 195 ? -34.664 28.464 25.175 1.00 89.69 195 GLU A N 1
ATOM 1475 C CA . GLU A 1 195 ? -35.438 27.206 25.187 1.00 89.69 195 GLU A CA 1
ATOM 1476 C C . GLU A 1 195 ? -34.613 25.964 24.785 1.00 89.69 195 GLU A C 1
ATOM 1478 O O . GLU A 1 195 ? -34.915 24.847 25.206 1.00 89.69 195 GLU A O 1
ATOM 1483 N N . LYS A 1 196 ? -33.578 26.131 23.948 1.00 87.94 196 LYS A N 1
ATOM 1484 C CA . LYS A 1 196 ? -32.699 25.031 23.512 1.00 87.94 196 LYS A CA 1
ATOM 1485 C C . LYS A 1 196 ? -31.552 24.783 24.477 1.00 87.94 196 LYS A C 1
ATOM 1487 O O . LYS A 1 196 ? -31.173 23.628 24.637 1.00 87.94 196 LYS A O 1
ATOM 1492 N N . CYS A 1 197 ? -31.009 25.822 25.105 1.00 88.38 197 CYS A N 1
ATOM 1493 C CA . CYS A 1 197 ? -30.027 25.677 26.173 1.00 88.38 197 CYS A CA 1
ATOM 1494 C C . CYS A 1 197 ? -30.643 24.924 27.356 1.00 88.38 197 CYS A C 1
ATOM 1496 O O . CYS A 1 197 ? -30.069 23.927 27.787 1.00 88.38 197 CYS A O 1
ATOM 1498 N N . ASP A 1 198 ? -31.844 25.319 27.785 1.00 86.81 198 ASP A N 1
ATOM 1499 C CA . ASP A 1 198 ? -32.571 24.671 28.883 1.00 86.81 198 ASP A CA 1
ATOM 1500 C C . ASP A 1 198 ? -32.867 23.193 28.562 1.00 86.81 198 ASP A C 1
ATOM 1502 O O . ASP A 1 198 ? -32.581 22.303 29.364 1.00 86.81 198 ASP A O 1
ATOM 1506 N N . ALA A 1 199 ? -33.358 22.901 27.350 1.00 84.94 199 ALA A N 1
ATOM 1507 C CA . ALA A 1 199 ? -33.626 21.529 26.912 1.00 84.94 199 ALA A CA 1
ATOM 1508 C C . ALA A 1 199 ? -32.351 20.670 26.778 1.00 84.94 199 ALA A C 1
ATOM 1510 O O . ALA A 1 199 ? -32.371 19.482 27.103 1.00 84.94 199 ALA A O 1
ATOM 1511 N N . LEU A 1 200 ? -31.232 21.245 26.318 1.00 85.69 200 LEU A N 1
ATOM 1512 C CA . LEU A 1 200 ? -29.941 20.549 26.257 1.00 85.69 200 LEU A CA 1
ATOM 1513 C C . LEU A 1 200 ? -29.370 20.288 27.654 1.00 85.69 200 LEU A C 1
ATOM 1515 O O . LEU A 1 200 ? -28.821 19.210 27.881 1.00 85.69 200 LEU A O 1
ATOM 1519 N N . GLN A 1 201 ? -29.526 21.229 28.590 1.00 84.81 201 GLN A N 1
ATOM 1520 C CA . GLN A 1 201 ? -29.141 21.035 29.985 1.00 84.81 201 GLN A CA 1
ATOM 1521 C C . GLN A 1 201 ? -29.963 19.907 30.620 1.00 84.81 201 GLN A C 1
ATOM 1523 O O . GLN A 1 201 ? -29.369 18.963 31.138 1.00 84.81 201 GLN A O 1
ATOM 1528 N N . GLN A 1 202 ? -31.295 19.930 30.490 1.00 86.38 202 GLN A N 1
ATOM 1529 C CA . GLN A 1 202 ? -32.166 18.870 31.009 1.00 86.38 202 GLN A CA 1
ATOM 1530 C C . GLN A 1 202 ? -31.775 17.487 30.458 1.00 86.38 202 GLN A C 1
ATOM 1532 O O . GLN A 1 202 ? -31.571 16.550 31.228 1.00 86.38 202 GLN A O 1
ATOM 1537 N N . VAL A 1 203 ? -31.598 17.353 29.138 1.00 81.94 203 VAL A N 1
ATOM 1538 C CA . VAL A 1 203 ? -31.199 16.077 28.510 1.00 81.94 203 VAL A CA 1
ATOM 1539 C C . VAL A 1 203 ? -29.785 15.643 28.927 1.00 81.94 203 VAL A C 1
ATOM 1541 O O . VAL A 1 203 ? -29.505 14.444 28.994 1.00 81.94 203 VAL A O 1
ATOM 1544 N N . SER A 1 204 ? -28.889 16.584 29.245 1.00 85.88 204 SER A N 1
ATOM 1545 C CA . SER A 1 204 ? -27.566 16.273 29.798 1.00 85.88 204 SER A CA 1
ATOM 1546 C C . SER A 1 204 ? -27.655 15.755 31.236 1.00 85.88 204 SER A C 1
ATOM 1548 O O . SER A 1 204 ? -27.041 14.735 31.545 1.00 85.88 204 SER A O 1
ATOM 1550 N N . GLU A 1 205 ? -28.438 16.409 32.098 1.00 85.75 205 GLU A N 1
ATOM 1551 C CA . GLU A 1 205 ? -28.645 16.017 33.499 1.00 85.75 205 GLU A CA 1
ATOM 1552 C C . GLU A 1 205 ? -29.343 14.649 33.601 1.00 85.75 205 GLU A C 1
ATOM 1554 O O . GLU A 1 205 ? -28.834 13.741 34.262 1.00 85.75 205 GLU A O 1
ATOM 1559 N N . GLU A 1 206 ? -30.440 14.445 32.861 1.00 83.50 206 GLU A N 1
ATOM 1560 C CA . GLU A 1 206 ? -31.116 13.145 32.729 1.00 83.50 206 GLU A CA 1
ATOM 1561 C C . GLU A 1 206 ? -30.172 12.072 32.153 1.00 83.50 206 GLU A C 1
ATOM 1563 O O . GLU A 1 206 ? -30.128 10.931 32.624 1.00 83.50 206 GLU A O 1
ATOM 1568 N N . GLY A 1 207 ? -29.377 12.441 31.144 1.00 85.88 207 GLY A N 1
ATOM 1569 C CA . GLY A 1 207 ? -28.427 11.558 30.475 1.00 85.88 207 GLY A CA 1
ATOM 1570 C C . GLY A 1 207 ? -27.218 11.164 31.329 1.00 85.88 207 GLY A C 1
ATOM 1571 O O . GLY A 1 207 ? -26.648 10.092 31.107 1.00 85.88 207 GLY A O 1
ATOM 1572 N N . GLU A 1 208 ? -26.809 11.989 32.293 1.00 91.19 208 GLU A N 1
ATOM 1573 C CA . GLU A 1 208 ? -25.767 11.667 33.271 1.00 91.19 208 GLU A CA 1
ATOM 1574 C C . GLU A 1 208 ? -26.327 10.855 34.443 1.00 91.19 208 GLU A C 1
ATOM 1576 O O . GLU A 1 208 ? -25.784 9.787 34.747 1.00 91.19 208 GLU A O 1
ATOM 1581 N N . ALA A 1 209 ? -27.467 11.264 35.009 1.00 85.88 209 ALA A N 1
ATOM 1582 C CA . ALA A 1 209 ? -28.173 10.505 36.041 1.00 85.88 209 ALA A CA 1
ATOM 1583 C C . ALA A 1 209 ? -28.425 9.056 35.590 1.00 85.88 209 ALA A C 1
ATOM 1585 O O . ALA A 1 209 ? -27.999 8.109 36.254 1.00 85.88 209 ALA A O 1
ATOM 1586 N N . ALA A 1 210 ? -28.974 8.861 34.386 1.00 88.88 210 ALA A N 1
ATOM 1587 C CA . ALA A 1 210 ? -29.238 7.532 33.842 1.00 88.88 210 ALA A CA 1
ATOM 1588 C C . ALA A 1 210 ? -27.961 6.711 33.534 1.00 88.88 210 ALA A C 1
ATOM 1590 O O . ALA A 1 210 ? -28.040 5.489 33.371 1.00 88.88 210 ALA A O 1
ATOM 1591 N N . LYS A 1 211 ? -26.768 7.319 33.422 1.00 90.31 211 LYS A N 1
ATOM 1592 C CA . LYS A 1 211 ? -25.494 6.566 33.359 1.00 90.31 211 LYS A CA 1
ATOM 1593 C C . LYS A 1 211 ? -25.093 6.085 34.752 1.00 90.31 211 LYS A C 1
ATOM 1595 O O . LYS A 1 211 ? -24.760 4.910 34.913 1.00 90.31 211 LYS A O 1
ATOM 1600 N N . ILE A 1 212 ? -25.170 6.971 35.746 1.00 93.38 212 ILE A N 1
ATOM 1601 C CA . ILE A 1 212 ? -24.833 6.683 37.147 1.00 93.38 212 ILE A CA 1
ATOM 1602 C C . ILE A 1 212 ? -25.764 5.599 37.713 1.00 93.38 212 ILE A C 1
ATOM 1604 O O . ILE A 1 212 ? -25.286 4.645 38.323 1.00 93.38 212 ILE A O 1
ATOM 1608 N N . GLU A 1 213 ? -27.068 5.666 37.437 1.00 90.56 213 GLU A N 1
ATOM 1609 C CA . GLU A 1 213 ? -28.042 4.646 37.849 1.00 90.56 213 GLU A CA 1
ATOM 1610 C C . GLU A 1 213 ? -27.741 3.260 37.266 1.00 90.56 213 GLU A C 1
ATOM 1612 O O . GLU A 1 213 ? -27.774 2.265 37.992 1.00 90.56 213 GLU A O 1
ATOM 1617 N N . ARG A 1 214 ? -27.388 3.175 35.974 1.00 90.19 214 ARG A N 1
ATOM 1618 C CA . ARG A 1 214 ? -26.994 1.904 35.336 1.00 90.19 214 ARG A CA 1
ATOM 1619 C C . ARG A 1 214 ? -25.707 1.344 35.943 1.00 90.19 214 ARG A C 1
ATOM 1621 O O . ARG A 1 214 ? -25.638 0.145 36.206 1.00 90.19 214 ARG A O 1
ATOM 1628 N N . ALA A 1 215 ? -24.711 2.192 36.205 1.00 92.62 215 ALA A N 1
ATOM 1629 C CA . ALA A 1 215 ? -23.477 1.782 36.876 1.00 92.62 215 ALA A CA 1
ATOM 1630 C C . ALA A 1 215 ? -23.749 1.265 38.302 1.00 92.62 215 ALA A C 1
ATOM 1632 O O . ALA A 1 215 ? -23.255 0.203 38.682 1.00 92.62 215 ALA A O 1
ATOM 1633 N N . LEU A 1 216 ? -24.602 1.962 39.059 1.00 93.44 216 LEU A N 1
ATOM 1634 C CA . LEU A 1 216 ? -25.036 1.564 40.398 1.00 93.44 216 LEU A CA 1
ATOM 1635 C C . LEU A 1 216 ? -25.818 0.240 40.391 1.00 93.44 216 LEU A C 1
ATOM 1637 O O . LEU A 1 216 ? -25.633 -0.579 41.289 1.00 93.44 216 LEU A O 1
ATOM 1641 N N . ALA A 1 217 ? -26.671 0.008 39.390 1.00 94.12 217 ALA A N 1
ATOM 1642 C CA . ALA A 1 217 ? -27.401 -1.248 39.231 1.00 94.12 217 ALA A CA 1
ATOM 1643 C C . ALA A 1 217 ? -26.453 -2.432 38.968 1.00 94.12 217 ALA A C 1
ATOM 1645 O O . ALA A 1 217 ? -26.555 -3.450 39.651 1.00 94.12 217 ALA A O 1
ATOM 1646 N N . MET A 1 218 ? -25.481 -2.277 38.058 1.00 95.00 218 MET A N 1
ATOM 1647 C CA . MET A 1 218 ? -24.471 -3.312 37.788 1.00 95.00 218 MET A CA 1
ATOM 1648 C C . MET A 1 218 ? -23.596 -3.608 39.016 1.00 95.00 218 MET A C 1
ATOM 1650 O O . MET A 1 218 ? -23.339 -4.773 39.324 1.00 95.00 218 MET A O 1
ATOM 1654 N N . ALA A 1 219 ? -23.185 -2.573 39.757 1.00 94.06 219 ALA A N 1
ATOM 1655 C CA . ALA A 1 219 ? -22.412 -2.735 40.989 1.00 94.06 219 ALA A CA 1
ATOM 1656 C C . ALA A 1 219 ? -23.206 -3.476 42.085 1.00 94.06 219 ALA A C 1
ATOM 1658 O O . ALA A 1 219 ? -22.642 -4.303 42.801 1.00 94.06 219 ALA A O 1
ATOM 1659 N N . LYS A 1 220 ? -24.522 -3.235 42.191 1.00 96.38 220 LYS A N 1
ATOM 1660 C CA . LYS A 1 220 ? -25.410 -3.978 43.103 1.00 96.38 220 LYS A CA 1
ATOM 1661 C C . LYS A 1 220 ? -25.519 -5.454 42.720 1.00 96.38 220 LYS A C 1
ATOM 1663 O O . LYS A 1 220 ? -25.293 -6.295 43.585 1.00 96.38 220 LYS A O 1
ATOM 1668 N N . SER A 1 221 ? -25.765 -5.780 41.447 1.00 95.81 221 SER A N 1
ATOM 1669 C CA . SER A 1 221 ? -25.842 -7.184 41.014 1.00 95.81 221 SER A CA 1
ATOM 1670 C C . SER A 1 221 ? -24.518 -7.933 41.203 1.00 95.81 221 SER A C 1
ATOM 1672 O O . SER A 1 221 ? -24.525 -9.091 41.607 1.00 95.81 221 SER A O 1
ATOM 1674 N N . GLN A 1 222 ? -23.374 -7.268 40.995 1.00 96.06 222 GLN A N 1
ATOM 1675 C CA . GLN A 1 222 ? -22.056 -7.850 41.281 1.00 96.06 222 GLN A CA 1
ATOM 1676 C C . GLN A 1 222 ? -21.845 -8.091 42.784 1.00 96.06 222 GLN A C 1
ATOM 1678 O O . GLN A 1 222 ? -21.326 -9.135 43.171 1.00 96.06 222 GLN A O 1
ATOM 1683 N N . LEU A 1 223 ? -22.276 -7.167 43.650 1.00 96.94 223 LEU A N 1
ATOM 1684 C CA . LEU A 1 223 ? -22.213 -7.342 45.105 1.00 96.94 223 LEU A CA 1
ATOM 1685 C C . LEU A 1 223 ? -23.115 -8.490 45.595 1.00 96.94 223 LEU A C 1
ATOM 1687 O O . LEU A 1 223 ? -22.733 -9.226 46.504 1.00 96.94 223 LEU A O 1
ATOM 1691 N N . GLU A 1 224 ? -24.297 -8.650 45.003 1.00 97.31 224 GLU A N 1
ATOM 1692 C CA . GLU A 1 224 ? -25.222 -9.752 45.292 1.00 97.31 224 GLU A CA 1
ATOM 1693 C C . GLU A 1 224 ? -24.660 -11.103 44.826 1.00 97.31 224 GLU A C 1
ATOM 1695 O O . GLU A 1 224 ? -24.686 -12.067 45.592 1.00 97.31 224 GLU A O 1
ATOM 1700 N N . GLU A 1 225 ? -24.060 -11.166 43.634 1.00 96.94 225 GLU A N 1
ATOM 1701 C CA . GLU A 1 225 ? -23.381 -12.370 43.146 1.00 96.94 225 GLU A CA 1
ATOM 1702 C C . GLU A 1 225 ? -22.178 -12.749 44.024 1.00 96.94 225 GLU A C 1
ATOM 1704 O O . GLU A 1 225 ? -22.017 -13.916 44.378 1.00 96.94 225 GLU A O 1
ATOM 1709 N N . MET A 1 226 ? -21.356 -11.777 44.437 1.00 97.62 226 MET A N 1
ATOM 1710 C CA . MET A 1 226 ? -20.226 -12.040 45.335 1.00 97.62 226 MET A CA 1
ATOM 1711 C C . MET A 1 226 ? -20.700 -12.549 46.699 1.00 97.62 226 MET A C 1
ATOM 1713 O O . MET A 1 226 ? -20.173 -13.545 47.184 1.00 97.62 226 MET A O 1
ATOM 1717 N N . ARG A 1 227 ? -21.733 -11.938 47.296 1.00 97.56 227 ARG A N 1
ATOM 1718 C CA . ARG A 1 227 ? -22.341 -12.426 48.551 1.00 97.56 227 ARG A CA 1
ATOM 1719 C C . ARG A 1 227 ? -22.856 -13.857 48.427 1.00 97.56 227 ARG A C 1
ATOM 1721 O O . ARG A 1 227 ? -22.625 -14.653 49.330 1.00 97.56 227 ARG A O 1
ATOM 1728 N N . ARG A 1 228 ? -23.508 -14.190 47.309 1.00 98.00 228 ARG A N 1
ATOM 1729 C CA . ARG A 1 228 ? -23.950 -15.559 47.022 1.00 98.00 228 ARG A CA 1
ATOM 1730 C C . ARG A 1 228 ? -22.763 -16.529 46.959 1.00 98.00 228 ARG A C 1
ATOM 1732 O O . ARG A 1 228 ? -22.798 -17.547 47.637 1.00 98.00 228 ARG A O 1
ATOM 1739 N N . ARG A 1 229 ? -21.713 -16.195 46.200 1.00 97.00 229 ARG A N 1
ATOM 1740 C CA . ARG A 1 229 ? -20.496 -17.020 46.071 1.00 97.00 229 ARG A CA 1
ATOM 1741 C C . ARG A 1 229 ? -19.756 -17.201 47.403 1.00 97.00 229 ARG A C 1
ATOM 1743 O O . ARG A 1 229 ? -19.160 -18.250 47.614 1.00 97.00 229 ARG A O 1
ATOM 1750 N N . TYR A 1 230 ? -19.792 -16.205 48.294 1.00 96.88 230 TYR A N 1
ATOM 1751 C CA . TYR A 1 230 ? -19.268 -16.342 49.658 1.00 96.88 230 TYR A CA 1
ATOM 1752 C C . TYR A 1 230 ? -20.092 -17.337 50.484 1.00 96.88 230 TYR A C 1
ATOM 1754 O O . TYR A 1 230 ? -19.496 -18.225 51.078 1.00 96.88 230 TYR A O 1
ATOM 1762 N N . GLY A 1 231 ? -21.428 -17.267 50.448 1.00 97.12 231 GLY A N 1
ATOM 1763 C CA . GLY A 1 231 ? -22.285 -18.260 51.113 1.00 97.12 231 GLY A CA 1
ATOM 1764 C C . GLY A 1 231 ? -22.067 -19.684 50.586 1.00 97.12 231 GLY A C 1
ATOM 1765 O O . GLY A 1 231 ? -21.849 -20.601 51.366 1.00 97.12 231 GLY A O 1
ATOM 1766 N N . GLU A 1 232 ? -21.994 -19.858 49.261 1.00 97.56 232 GLU A N 1
ATOM 1767 C CA . GLU A 1 232 ? -21.692 -21.156 48.624 1.00 97.56 232 GLU A CA 1
ATOM 1768 C C . GLU A 1 232 ? -20.306 -21.718 49.030 1.00 97.56 232 GLU A C 1
ATOM 1770 O O . GLU A 1 232 ? -20.100 -22.933 49.018 1.00 97.56 232 GLU A O 1
ATOM 1775 N N . LEU A 1 233 ? -19.356 -20.855 49.417 1.00 97.81 233 LEU A N 1
ATOM 1776 C CA . LEU A 1 233 ? -18.041 -21.241 49.944 1.00 97.81 233 LEU A CA 1
ATOM 1777 C C . LEU A 1 233 ? -18.061 -21.517 51.459 1.00 97.81 233 LEU A C 1
ATOM 1779 O O . LEU A 1 233 ? -17.354 -22.415 51.917 1.00 97.81 233 LEU A O 1
ATOM 1783 N N . GLU A 1 234 ? -18.859 -20.781 52.233 1.00 98.00 234 GLU A N 1
ATOM 1784 C CA . GLU A 1 234 ? -19.094 -21.040 53.661 1.00 98.00 234 GLU A CA 1
ATOM 1785 C C . GLU A 1 234 ? -19.784 -22.404 53.854 1.00 98.00 234 GLU A C 1
ATOM 1787 O O . GLU A 1 234 ? -19.278 -23.233 54.612 1.00 98.00 234 GLU A O 1
ATOM 1792 N N . ASP A 1 235 ? -20.832 -22.698 53.074 1.00 97.88 235 ASP A N 1
ATOM 1793 C CA . ASP A 1 235 ? -21.514 -24.002 53.040 1.00 97.88 235 ASP A CA 1
ATOM 1794 C C . ASP A 1 235 ? -20.538 -25.150 52.708 1.00 97.88 235 ASP A C 1
ATOM 1796 O O . ASP A 1 235 ? -20.527 -26.190 53.372 1.00 97.88 235 ASP A O 1
ATOM 1800 N N . HIS A 1 236 ? -19.672 -24.965 51.701 1.00 97.44 236 HIS A N 1
ATOM 1801 C CA . HIS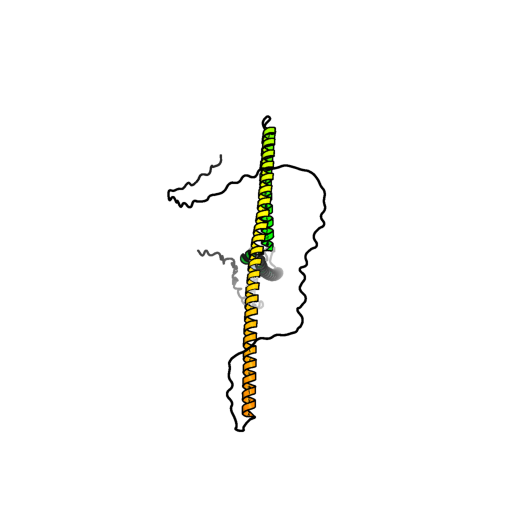 A 1 236 ? -18.673 -25.974 51.338 1.00 97.44 236 HIS A CA 1
ATOM 1802 C C . HIS A 1 236 ? -17.604 -26.160 52.425 1.00 97.44 236 HIS A C 1
ATOM 1804 O O . HIS A 1 236 ? -17.181 -27.287 52.678 1.00 97.44 236 HIS A O 1
ATOM 1810 N N . THR A 1 237 ? -17.196 -25.079 53.097 1.00 97.62 237 THR A N 1
ATOM 1811 C CA . THR A 1 237 ? -16.243 -25.145 54.216 1.00 97.62 237 THR A CA 1
ATOM 1812 C C . THR A 1 237 ? -16.832 -25.954 55.369 1.00 97.62 237 THR A C 1
ATOM 1814 O O . THR A 1 237 ? -16.170 -26.858 55.873 1.00 97.62 237 THR A O 1
ATOM 1817 N N . HIS A 1 238 ? -18.097 -25.711 55.719 1.00 97.38 238 HIS A N 1
ATOM 1818 C CA . HIS A 1 238 ? -18.782 -26.451 56.778 1.00 97.38 238 HIS A CA 1
ATOM 1819 C C . HIS A 1 238 ? -18.965 -27.942 56.434 1.00 97.38 238 HIS A C 1
ATOM 1821 O O . HIS A 1 238 ? -18.729 -28.806 57.275 1.00 97.38 238 HIS A O 1
ATOM 1827 N N . SER A 1 239 ? -19.265 -28.272 55.170 1.00 97.88 239 SER A N 1
ATOM 1828 C CA . SER A 1 239 ? -19.297 -29.668 54.698 1.00 97.88 239 SER A CA 1
ATOM 1829 C C . SER A 1 239 ? -17.951 -30.389 54.871 1.00 97.88 239 SER A C 1
ATOM 1831 O O . SER A 1 239 ? -17.929 -31.583 55.164 1.00 97.88 239 SER A O 1
ATOM 1833 N N . LEU A 1 240 ? -16.826 -29.685 54.704 1.00 97.81 240 LEU A N 1
ATOM 1834 C CA . LEU A 1 240 ? -15.491 -30.250 54.930 1.00 97.81 240 LEU A CA 1
ATOM 1835 C C . LEU A 1 240 ? -15.174 -30.409 56.426 1.00 97.81 240 LEU A C 1
ATOM 1837 O O . LEU A 1 240 ? -14.480 -31.354 56.797 1.00 97.81 240 LEU A O 1
ATOM 1841 N N . GLU A 1 241 ? -15.690 -29.534 57.294 1.00 97.88 241 GLU A N 1
ATOM 1842 C CA . GLU A 1 241 ? -15.602 -29.695 58.753 1.00 97.88 241 GLU A CA 1
ATOM 1843 C C . GLU A 1 241 ? -16.363 -30.950 59.220 1.00 97.88 241 GLU A C 1
ATOM 1845 O O . GLU A 1 241 ? -15.795 -31.771 59.943 1.00 97.88 241 GLU A O 1
ATOM 1850 N N . ASP A 1 242 ? -17.592 -31.159 58.734 1.00 97.62 242 ASP A N 1
ATOM 1851 C CA . ASP A 1 242 ? -18.406 -32.357 59.007 1.00 97.62 242 ASP A CA 1
ATOM 1852 C C . ASP A 1 242 ? -17.714 -33.658 58.544 1.00 97.62 242 ASP A C 1
ATOM 1854 O O . ASP A 1 242 ? -17.693 -34.659 59.276 1.00 97.62 242 ASP A O 1
ATOM 1858 N N . GLU A 1 243 ? -17.108 -33.653 57.349 1.00 98.00 243 GLU A N 1
ATOM 1859 C CA . GLU A 1 243 ? -16.309 -34.775 56.834 1.00 98.00 243 GLU A CA 1
ATOM 1860 C C . GLU A 1 243 ? -15.064 -35.039 57.696 1.00 98.00 243 GLU A C 1
ATOM 1862 O O . GLU A 1 243 ? -14.757 -36.194 58.010 1.00 98.00 243 GLU A O 1
ATOM 1867 N N . ILE A 1 244 ? -14.369 -33.988 58.142 1.00 97.94 244 ILE A N 1
ATOM 1868 C CA . ILE A 1 244 ? -13.227 -34.103 59.057 1.00 97.94 244 ILE A CA 1
ATOM 1869 C C . ILE A 1 244 ? -13.671 -34.693 60.403 1.00 97.94 244 ILE A C 1
ATOM 1871 O O . ILE A 1 244 ? -13.024 -35.622 60.894 1.00 97.94 244 ILE A O 1
ATOM 1875 N N . GLU A 1 245 ? -14.784 -34.241 60.987 1.00 96.94 245 GLU A N 1
ATOM 1876 C CA . GLU A 1 245 ? -15.325 -34.834 62.217 1.00 96.94 245 GLU A CA 1
ATOM 1877 C C . GLU A 1 245 ? -15.747 -36.298 62.020 1.00 96.94 245 GLU A C 1
ATOM 1879 O O . GLU A 1 245 ? -15.603 -37.120 62.930 1.00 96.94 245 GLU A O 1
ATOM 1884 N N . ALA A 1 246 ? -16.291 -36.667 60.855 1.00 96.50 246 ALA A N 1
ATOM 1885 C CA . ALA A 1 246 ? -16.619 -38.058 60.532 1.00 96.50 246 ALA A CA 1
ATOM 1886 C C . ALA A 1 246 ? -15.357 -38.938 60.480 1.00 96.50 246 ALA A C 1
ATOM 1888 O O . ALA A 1 246 ? -15.279 -39.949 61.183 1.00 96.50 246 ALA A O 1
ATOM 1889 N N . LEU A 1 247 ? -14.329 -38.509 59.743 1.00 97.19 247 LEU A N 1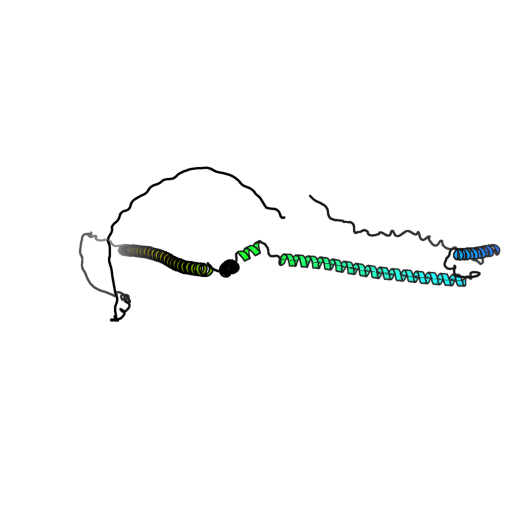
ATOM 1890 C CA . LEU A 1 247 ? -13.057 -39.227 59.625 1.00 97.19 247 LEU A CA 1
ATOM 1891 C C . LEU A 1 247 ? -12.306 -39.321 60.965 1.00 97.19 247 LEU A C 1
ATOM 1893 O O . LEU A 1 247 ? -11.717 -40.361 61.262 1.00 97.19 247 LEU A O 1
ATOM 1897 N N . GLN A 1 248 ? -12.366 -38.289 61.813 1.00 96.50 248 GLN A N 1
ATOM 1898 C CA . GLN A 1 248 ? -11.815 -38.333 63.174 1.00 96.50 248 GLN A CA 1
ATOM 1899 C C . GLN A 1 248 ? -12.534 -39.366 64.058 1.00 96.50 248 GLN A C 1
ATOM 1901 O O . GLN A 1 248 ? -11.880 -40.118 64.787 1.00 96.50 248 GLN A O 1
ATOM 1906 N N . ARG A 1 249 ? -13.871 -39.451 63.980 1.00 96.00 249 ARG A N 1
ATOM 1907 C CA . ARG A 1 249 ? -14.659 -40.471 64.697 1.00 96.00 249 ARG A CA 1
ATOM 1908 C C . ARG A 1 249 ? -14.285 -41.885 64.245 1.00 96.00 249 ARG A C 1
ATOM 1910 O O . ARG A 1 249 ? -14.083 -42.757 65.094 1.00 96.00 249 ARG A O 1
ATOM 1917 N N . ASP A 1 250 ? -14.138 -42.106 62.941 1.00 97.12 250 ASP A N 1
ATOM 1918 C CA . ASP A 1 250 ? -13.773 -43.415 62.391 1.00 97.12 250 ASP A CA 1
ATOM 1919 C C . ASP A 1 250 ? -12.326 -43.820 62.697 1.00 97.12 250 ASP A C 1
ATOM 1921 O O . ASP A 1 250 ? -12.090 -44.982 63.037 1.00 97.12 250 ASP A O 1
ATOM 1925 N N . LEU A 1 251 ? -11.376 -42.876 62.693 1.00 96.12 251 LEU A N 1
ATOM 1926 C CA . LEU A 1 251 ? -10.000 -43.112 63.144 1.00 96.12 251 LEU A CA 1
ATOM 1927 C C . LEU A 1 251 ? -9.971 -43.610 64.596 1.00 96.12 251 LEU A C 1
ATOM 1929 O O . LEU A 1 251 ? -9.440 -44.686 64.867 1.00 96.12 251 LEU A O 1
ATOM 1933 N N . VAL A 1 252 ? -10.622 -42.892 65.517 1.00 96.31 252 VAL A N 1
ATOM 1934 C CA . VAL A 1 252 ? -10.691 -43.274 66.940 1.00 96.31 252 VAL A CA 1
ATOM 1935 C C . VAL A 1 252 ? -11.378 -44.636 67.128 1.00 96.31 252 VAL A C 1
ATOM 1937 O O . VAL A 1 252 ? -10.995 -45.426 67.997 1.00 96.31 252 VAL A O 1
ATOM 1940 N N . ASN A 1 253 ? -12.377 -44.965 66.305 1.00 94.88 253 ASN A N 1
ATOM 1941 C CA . ASN A 1 253 ? -13.014 -46.284 66.319 1.00 94.88 253 ASN A CA 1
ATOM 1942 C C . ASN A 1 253 ? -12.093 -47.393 65.775 1.00 94.88 253 ASN A C 1
ATOM 1944 O O . ASN A 1 253 ? -12.103 -48.507 66.309 1.00 94.88 253 ASN A O 1
ATOM 1948 N N . ALA A 1 254 ? -11.274 -47.112 64.759 1.00 94.12 254 ALA A N 1
ATOM 1949 C CA . ALA A 1 254 ? -10.270 -48.040 64.243 1.00 94.12 254 ALA A CA 1
ATOM 1950 C C . ALA A 1 254 ? -9.146 -48.289 65.263 1.00 94.12 254 ALA A C 1
ATOM 1952 O O . ALA A 1 254 ? -8.827 -49.446 65.537 1.00 94.12 254 ALA A O 1
ATOM 1953 N N . GLU A 1 255 ? -8.618 -47.238 65.896 1.00 92.81 255 GLU A N 1
ATOM 1954 C CA . GLU A 1 255 ? -7.613 -47.328 66.964 1.00 92.81 255 GLU A CA 1
ATOM 1955 C C . GLU A 1 255 ? -8.104 -48.200 68.125 1.00 92.81 255 GLU A C 1
ATOM 1957 O O . GLU A 1 255 ? -7.428 -49.155 68.503 1.00 92.81 255 GLU A O 1
ATOM 1962 N N . ARG A 1 256 ? -9.329 -47.964 68.621 1.00 92.25 256 ARG A N 1
ATOM 1963 C CA . ARG A 1 256 ? -9.959 -48.796 69.666 1.00 92.25 256 ARG A CA 1
ATOM 1964 C C . ARG A 1 256 ? -10.055 -50.270 69.263 1.00 92.25 256 ARG A C 1
ATOM 1966 O O . ARG A 1 256 ? -9.786 -51.147 70.085 1.00 92.25 256 ARG A O 1
ATOM 1973 N N . ARG A 1 257 ? -10.421 -50.560 68.008 1.00 93.06 257 ARG A N 1
ATOM 1974 C CA . ARG A 1 257 ? -10.499 -51.936 67.483 1.00 93.06 257 ARG A CA 1
ATOM 1975 C C . ARG A 1 257 ? -9.120 -52.588 67.396 1.00 93.06 257 ARG A C 1
ATOM 1977 O O . ARG A 1 257 ? -8.987 -53.739 67.799 1.00 93.06 257 ARG A O 1
ATOM 1984 N N . ILE A 1 258 ? -8.101 -51.862 66.937 1.00 91.94 258 ILE A N 1
ATOM 1985 C CA . ILE A 1 258 ? -6.710 -52.338 66.900 1.00 91.94 258 ILE A CA 1
ATOM 1986 C C . ILE A 1 258 ? -6.200 -52.602 68.323 1.00 91.94 258 ILE A C 1
ATOM 1988 O O . ILE A 1 258 ? -5.643 -53.667 68.576 1.00 91.94 258 ILE A O 1
ATOM 1992 N N . SER A 1 259 ? -6.452 -51.704 69.282 1.00 90.19 259 SER A N 1
ATOM 1993 C CA . SER A 1 259 ? -6.090 -51.907 70.691 1.00 90.19 259 SER A CA 1
ATOM 1994 C C . SER A 1 259 ? -6.748 -53.153 71.296 1.00 90.19 259 SER A C 1
ATOM 1996 O O . SER A 1 259 ? -6.074 -53.910 71.992 1.00 90.19 259 SER A O 1
ATOM 1998 N N . ALA A 1 260 ? -8.031 -53.401 71.003 1.00 88.06 260 ALA A N 1
ATOM 1999 C CA . ALA A 1 260 ? -8.753 -54.590 71.466 1.00 88.06 260 ALA A CA 1
ATOM 2000 C C . ALA A 1 260 ? -8.257 -55.893 70.807 1.00 88.06 260 ALA A C 1
ATOM 2002 O O . ALA A 1 260 ? -8.148 -56.925 71.469 1.00 88.06 260 ALA A O 1
ATOM 2003 N N . ILE A 1 261 ? -7.905 -55.856 69.517 1.00 89.00 261 ILE A N 1
ATOM 2004 C CA . ILE A 1 261 ? -7.283 -56.998 68.831 1.00 89.00 261 ILE A CA 1
ATOM 2005 C C . ILE A 1 261 ? -5.906 -57.279 69.440 1.00 89.00 261 ILE A C 1
ATOM 2007 O O . ILE A 1 261 ? -5.628 -58.423 69.798 1.00 89.00 261 ILE A O 1
ATOM 2011 N N . ASN A 1 262 ? -5.076 -56.254 69.645 1.00 81.88 262 ASN A N 1
ATOM 2012 C CA . ASN A 1 262 ? -3.742 -56.403 70.224 1.00 81.88 262 ASN A CA 1
ATOM 2013 C C . ASN A 1 262 ? -3.786 -56.962 71.655 1.00 81.88 262 ASN A C 1
ATOM 2015 O O . ASN A 1 262 ? -3.012 -57.867 71.963 1.00 81.88 262 ASN A O 1
ATOM 2019 N N . SER A 1 263 ? -4.712 -56.508 72.510 1.00 78.94 263 SER A N 1
ATOM 2020 C CA . SER A 1 263 ? -4.864 -57.076 73.858 1.00 78.94 263 SER A CA 1
ATOM 2021 C C . SER A 1 263 ? -5.366 -58.525 73.829 1.00 78.94 263 SER A C 1
ATOM 2023 O O . SER A 1 263 ? -4.850 -59.351 74.579 1.00 78.94 263 SER A O 1
ATOM 2025 N N . SER A 1 264 ? -6.285 -58.875 72.919 1.00 71.94 264 SER A N 1
ATOM 2026 C CA . SER A 1 264 ? -6.722 -60.271 72.733 1.00 71.94 264 SER A CA 1
ATOM 2027 C C . SER A 1 264 ? -5.630 -61.186 72.157 1.00 71.94 264 SER A C 1
ATOM 2029 O O . SER A 1 264 ? -5.563 -62.357 72.511 1.00 71.94 264 SER A O 1
ATOM 2031 N N . THR A 1 265 ? -4.735 -60.652 71.318 1.00 61.78 265 THR A N 1
ATOM 2032 C CA . THR A 1 265 ? -3.654 -61.421 70.672 1.00 61.78 265 THR A CA 1
ATOM 2033 C C . THR A 1 265 ? -2.452 -61.606 71.603 1.00 61.78 265 THR A C 1
ATOM 2035 O O . THR A 1 265 ? -1.794 -62.642 71.564 1.00 61.78 265 THR A O 1
ATOM 2038 N N . ALA A 1 266 ? -2.183 -60.634 72.480 1.00 53.03 266 ALA A N 1
ATOM 2039 C CA . ALA A 1 266 ? -1.184 -60.754 73.542 1.00 53.03 266 ALA A CA 1
ATOM 2040 C C . ALA A 1 266 ? -1.669 -61.599 74.743 1.00 53.03 266 ALA A C 1
ATOM 2042 O O . ALA A 1 266 ? -0.851 -62.081 75.522 1.00 53.03 266 ALA A O 1
ATOM 2043 N N . GLY A 1 267 ? -2.987 -61.773 74.901 1.00 47.19 267 GLY A N 1
ATOM 2044 C CA . GLY A 1 267 ? -3.637 -62.455 76.026 1.00 47.19 267 GLY A CA 1
ATOM 2045 C C . GLY A 1 267 ? -4.085 -63.885 75.720 1.00 47.19 267 GLY A C 1
ATOM 2046 O O . GLY A 1 267 ? -5.252 -64.215 75.914 1.00 47.19 267 GLY A O 1
ATOM 2047 N N . GLY A 1 268 ? -3.174 -64.737 75.244 1.00 43.19 268 GLY A N 1
ATOM 2048 C CA . GLY A 1 268 ? -3.446 -66.132 74.869 1.00 43.19 268 GLY A CA 1
ATOM 2049 C C . GLY A 1 268 ? -3.713 -67.107 76.029 1.00 43.19 268 GLY A C 1
ATOM 2050 O O . GLY A 1 268 ? -3.217 -68.229 75.982 1.00 43.19 268 GLY A O 1
ATOM 2051 N N . GLU A 1 269 ? -4.472 -66.720 77.061 1.00 37.03 269 GLU A N 1
ATOM 2052 C CA . GLU A 1 269 ? -4.826 -67.604 78.181 1.00 37.03 269 GLU A CA 1
ATOM 2053 C C . GLU A 1 269 ? -6.286 -67.431 78.647 1.00 37.03 269 GLU A C 1
ATOM 2055 O O . GLU A 1 269 ? -6.850 -66.339 78.658 1.00 37.03 269 GLU A O 1
ATOM 2060 N N . VAL A 1 270 ? -6.940 -68.544 78.995 1.00 46.44 270 VAL A N 1
ATOM 2061 C CA . VAL A 1 270 ? -8.405 -68.620 79.134 1.00 46.44 270 VAL A CA 1
ATOM 2062 C C . VAL A 1 270 ? -8.872 -68.348 80.564 1.00 46.44 270 VAL A C 1
ATOM 2064 O O . VAL A 1 270 ? -8.649 -69.190 81.436 1.00 46.44 270 VAL A O 1
ATOM 2067 N N . ARG A 1 271 ? -9.657 -67.275 80.783 1.00 43.28 271 ARG A N 1
ATOM 2068 C CA . ARG A 1 271 ? -10.739 -67.231 81.801 1.00 43.28 271 ARG A CA 1
ATOM 2069 C C . ARG A 1 271 ? -11.609 -65.967 81.763 1.00 43.28 271 ARG A C 1
ATOM 2071 O O . ARG A 1 271 ? -11.098 -64.862 81.696 1.00 43.28 271 ARG A O 1
ATOM 2078 N N . GLY A 1 272 ? -12.911 -66.166 81.997 1.00 38.66 272 GLY A N 1
ATOM 2079 C CA . GLY A 1 272 ? -13.794 -65.185 82.646 1.00 38.66 272 GLY A CA 1
ATOM 2080 C C . GLY A 1 272 ? -14.398 -64.086 81.766 1.00 38.66 272 GLY A C 1
ATOM 2081 O O . GLY A 1 272 ? -13.781 -63.056 81.532 1.00 38.66 272 GLY A O 1
ATOM 2082 N N . ALA A 1 273 ? -15.676 -64.242 81.405 1.00 40.97 273 ALA A N 1
ATOM 2083 C CA . ALA A 1 273 ? -16.529 -63.088 81.111 1.00 40.97 273 ALA A CA 1
ATOM 2084 C C . ALA A 1 273 ? -16.824 -62.304 82.408 1.00 40.97 273 ALA A C 1
ATOM 2086 O O . ALA A 1 273 ? -16.789 -62.879 83.501 1.00 40.97 273 ALA A O 1
ATOM 2087 N N . PRO A 1 274 ? -17.211 -61.025 82.294 1.00 49.03 274 PRO A N 1
ATOM 2088 C CA . PRO A 1 274 ? -18.633 -60.760 82.519 1.00 49.03 274 PRO A CA 1
ATOM 2089 C C . PRO A 1 274 ? -19.287 -59.903 81.423 1.00 49.03 274 PRO A C 1
ATOM 2091 O O . PRO A 1 274 ? -18.634 -59.158 80.698 1.00 49.03 274 PRO A O 1
ATOM 2094 N N . TYR A 1 275 ? -20.616 -59.997 81.340 1.00 43.69 275 TYR A N 1
ATOM 2095 C CA . TYR A 1 275 ? -21.450 -59.085 80.554 1.00 43.69 275 TYR A CA 1
ATOM 2096 C C . TYR A 1 275 ? -21.315 -57.644 81.069 1.00 43.69 275 TYR A C 1
ATOM 2098 O O . TYR A 1 275 ? -21.270 -57.431 82.281 1.00 43.69 275 TYR A O 1
ATOM 2106 N N . TYR A 1 276 ? -21.369 -56.662 80.165 1.00 40.34 276 TYR A N 1
ATOM 2107 C CA . TYR A 1 276 ? -21.553 -55.252 80.522 1.00 40.34 276 TYR A CA 1
ATOM 2108 C C . TYR A 1 276 ? -22.818 -54.668 79.885 1.00 40.34 276 TYR A C 1
ATOM 2110 O O . TYR A 1 276 ? -23.193 -55.019 78.767 1.00 40.34 276 TYR A O 1
ATOM 2118 N N . HIS A 1 277 ? -23.494 -53.800 80.635 1.00 39.81 277 HIS A N 1
ATOM 2119 C CA . HIS A 1 277 ? -24.819 -53.259 80.330 1.00 39.81 277 HIS A CA 1
ATOM 2120 C C . HIS A 1 277 ? -24.698 -51.850 79.710 1.00 39.81 277 HIS A C 1
ATOM 2122 O O . HIS A 1 277 ? -24.028 -51.006 80.307 1.00 39.81 277 HIS A O 1
ATOM 2128 N N . PRO A 1 278 ? -25.357 -51.543 78.577 1.00 45.97 278 PRO A N 1
ATOM 2129 C CA . PRO A 1 278 ? -25.466 -50.177 78.068 1.00 45.97 278 PRO A CA 1
ATOM 2130 C C . PRO A 1 278 ? -26.814 -49.550 78.471 1.00 45.97 278 PRO A C 1
ATOM 2132 O O . PRO A 1 278 ? -27.841 -49.840 77.861 1.00 45.97 278 PRO A O 1
ATOM 2135 N N . GLY A 1 279 ? -26.837 -48.674 79.485 1.00 40.75 279 GLY A N 1
ATOM 2136 C CA . GLY A 1 279 ? -28.094 -48.036 79.903 1.00 40.75 279 GLY A CA 1
ATOM 2137 C C . GLY A 1 279 ? -27.990 -46.931 80.959 1.00 40.75 279 GLY A C 1
ATOM 2138 O O . GLY A 1 279 ? -28.246 -47.201 82.125 1.00 40.75 279 GLY A O 1
ATOM 2139 N N . GLN A 1 280 ? -27.764 -45.685 80.507 1.00 43.69 280 GLN A N 1
ATOM 2140 C CA . GLN A 1 280 ? -27.854 -44.420 81.279 1.00 43.69 280 GLN A CA 1
ATOM 2141 C C . GLN A 1 280 ? -26.823 -44.271 82.432 1.00 43.69 280 GLN A C 1
ATOM 2143 O O . GLN A 1 280 ? -26.299 -45.257 82.929 1.00 43.69 280 GLN A O 1
ATOM 2148 N N . GLN A 1 281 ? -26.424 -43.085 82.916 1.00 42.19 281 GLN A N 1
ATOM 2149 C CA . GLN A 1 281 ? -26.653 -41.669 82.537 1.00 42.19 281 GLN A CA 1
ATOM 2150 C C . GLN A 1 281 ? -25.265 -40.940 82.675 1.00 42.19 281 GLN A C 1
ATOM 2152 O O . GLN A 1 281 ? -24.263 -41.632 82.532 1.00 42.19 281 GLN A O 1
ATOM 2157 N N . GLN A 1 282 ? -24.997 -39.640 82.898 1.00 40.38 282 GLN A N 1
ATOM 2158 C CA . GLN A 1 282 ? -25.730 -38.395 83.206 1.00 40.38 282 GLN A CA 1
ATOM 2159 C C . GLN A 1 282 ? -24.900 -37.177 82.693 1.00 40.38 282 GLN A C 1
ATOM 2161 O O . GLN A 1 282 ? -23.853 -37.358 82.078 1.00 40.38 282 GLN A O 1
ATOM 2166 N N . GLN A 1 283 ? -25.331 -35.936 82.954 1.00 45.22 283 GLN A N 1
ATOM 2167 C CA . GLN A 1 283 ? -24.572 -34.695 82.694 1.00 45.22 283 GLN A CA 1
ATOM 2168 C C . GLN A 1 283 ? -23.729 -34.242 83.906 1.00 45.22 283 GLN A C 1
ATOM 2170 O O . GLN A 1 283 ? -24.215 -34.354 85.028 1.00 45.22 283 GLN A O 1
ATOM 2175 N N . GLN A 1 284 ? -22.556 -33.630 83.663 1.00 37.69 284 GLN A N 1
ATOM 2176 C CA . GLN A 1 284 ? -21.900 -32.497 84.382 1.00 37.69 284 GLN A CA 1
ATOM 2177 C C . GLN A 1 284 ? -20.521 -32.247 83.699 1.00 37.69 284 GLN A C 1
ATOM 2179 O O . GLN A 1 284 ? -19.863 -33.216 83.344 1.00 37.69 284 GLN A O 1
ATOM 2184 N N . GLN A 1 285 ? -20.107 -31.046 83.250 1.00 37.84 285 GLN A N 1
ATOM 2185 C CA . GLN A 1 285 ? -19.809 -29.776 83.964 1.00 37.84 285 GLN A CA 1
ATOM 2186 C C . GLN A 1 285 ? -18.639 -29.932 84.968 1.00 37.84 285 GLN A C 1
ATOM 2188 O O . GLN A 1 285 ? -18.752 -30.772 85.849 1.00 37.84 285 GLN A O 1
ATOM 2193 N N . HIS A 1 286 ? -17.506 -29.200 84.959 1.00 30.55 286 HIS A N 1
ATOM 2194 C CA . HIS A 1 286 ? -16.942 -28.077 84.153 1.00 30.55 286 HIS A CA 1
ATOM 2195 C C . HIS A 1 286 ? -15.380 -28.259 84.053 1.00 30.55 286 HIS A C 1
ATOM 2197 O O . HIS A 1 286 ? -14.957 -29.409 84.148 1.00 30.55 286 HIS A O 1
ATOM 2203 N N . PRO A 1 287 ? -14.470 -27.239 84.067 1.00 47.94 287 PRO A N 1
ATOM 2204 C CA . PRO A 1 287 ? -14.357 -25.928 83.380 1.00 47.94 287 PRO A CA 1
ATOM 2205 C C . PRO A 1 287 ? -13.007 -25.727 82.607 1.00 47.94 287 PRO A C 1
ATOM 2207 O O . PRO A 1 287 ? -12.097 -26.542 82.698 1.00 47.94 287 PRO A O 1
ATOM 2210 N N . GLY A 1 288 ? -12.832 -24.569 81.942 1.00 35.22 288 GLY A N 1
ATOM 2211 C CA . GLY A 1 288 ? -11.601 -24.144 81.224 1.00 35.22 288 GLY A CA 1
ATOM 2212 C C . GLY A 1 288 ? -11.780 -24.246 79.701 1.00 35.22 288 GLY A C 1
ATOM 2213 O O . GLY A 1 288 ? -12.368 -25.208 79.234 1.00 35.22 288 GLY A O 1
ATOM 2214 N N . GLY A 1 289 ? -11.443 -23.259 78.862 1.00 33.94 289 GLY A N 1
ATOM 2215 C CA . GLY A 1 289 ? -10.192 -22.486 78.785 1.00 33.94 289 GLY A CA 1
ATOM 2216 C C . GLY A 1 289 ? -9.369 -23.084 77.627 1.00 33.94 289 GLY A C 1
ATOM 2217 O O . GLY A 1 289 ? -9.141 -24.284 77.636 1.00 33.94 289 GLY A O 1
ATOM 2218 N N . TRP A 1 290 ? -8.926 -22.368 76.589 1.00 38.00 290 TRP A N 1
ATOM 2219 C CA . TRP A 1 290 ? -8.423 -20.987 76.540 1.00 38.00 290 TRP A CA 1
ATOM 2220 C C . TRP A 1 290 ? -8.815 -20.227 75.250 1.00 38.00 290 TRP A C 1
ATOM 2222 O O . TRP A 1 290 ? -9.235 -20.819 74.264 1.00 38.00 290 TRP A O 1
ATOM 2232 N N . SER A 1 291 ? -8.581 -18.909 75.258 1.00 41.44 291 SER A N 1
ATOM 2233 C CA . SER A 1 291 ? -8.333 -18.061 74.075 1.00 41.44 291 SER A CA 1
ATOM 2234 C C . SER A 1 291 ? -9.380 -18.032 72.949 1.00 41.44 291 SER A C 1
ATOM 2236 O O . SER A 1 291 ? -9.154 -18.524 71.846 1.00 41.44 291 SER A O 1
ATOM 2238 N N . ARG A 1 292 ? -10.443 -17.239 73.153 1.00 40.22 292 ARG A N 1
ATOM 2239 C CA . ARG A 1 292 ? -10.997 -16.459 72.031 1.00 40.22 292 ARG A CA 1
ATOM 2240 C C . ARG A 1 292 ? -9.897 -15.549 71.468 1.00 40.22 292 ARG A C 1
ATOM 2242 O O . ARG A 1 292 ? -9.229 -14.865 72.243 1.00 40.22 292 ARG A O 1
ATOM 2249 N N . GLY A 1 293 ? -9.771 -15.477 70.143 1.00 41.62 293 GLY A N 1
ATOM 2250 C CA . GLY A 1 293 ? -9.081 -14.358 69.492 1.00 41.62 293 GLY A CA 1
ATOM 2251 C C . GLY A 1 293 ? -9.779 -13.021 69.801 1.00 41.62 293 GLY A C 1
ATOM 2252 O O . GLY A 1 293 ? -10.960 -13.019 70.171 1.00 41.62 293 GLY A O 1
ATOM 2253 N N . PRO A 1 294 ? -9.080 -11.878 69.690 1.00 56.94 294 PRO A N 1
ATOM 2254 C CA . PRO A 1 294 ? -9.680 -10.579 69.971 1.00 56.94 294 PRO A CA 1
ATOM 2255 C C . PRO A 1 294 ? -10.820 -10.285 68.983 1.00 56.94 294 PRO A C 1
ATOM 2257 O O . PRO A 1 294 ? -10.699 -10.616 67.801 1.00 56.94 294 PRO A O 1
ATOM 2260 N N . PRO A 1 295 ? -11.914 -9.630 69.414 1.00 52.09 295 PRO A N 1
ATOM 2261 C CA . PRO A 1 295 ? -12.901 -9.131 68.471 1.00 52.09 295 PRO A CA 1
ATOM 2262 C C . PRO A 1 295 ? -12.238 -8.081 67.573 1.00 52.09 295 PRO A C 1
ATOM 2264 O O . PRO A 1 295 ? -11.624 -7.136 68.077 1.00 52.09 295 PRO A O 1
ATOM 2267 N N . MET A 1 296 ? -12.401 -8.202 66.252 1.00 46.19 296 MET A N 1
ATOM 2268 C CA . MET A 1 296 ? -12.191 -7.045 65.385 1.00 46.19 296 MET A CA 1
ATOM 2269 C C . MET A 1 296 ? -13.161 -5.958 65.837 1.00 46.19 296 MET A C 1
ATOM 2271 O O . MET A 1 296 ? -14.379 -6.135 65.801 1.00 46.19 296 MET A O 1
ATOM 2275 N N . GLN A 1 297 ? -12.613 -4.842 66.308 1.00 43.69 297 GLN A N 1
ATOM 2276 C CA . GLN A 1 297 ? -13.417 -3.685 66.658 1.00 43.69 297 GLN A CA 1
ATOM 2277 C C . GLN A 1 297 ? -14.101 -3.197 65.381 1.00 43.69 297 GLN A C 1
ATOM 2279 O O . GLN A 1 297 ? -13.424 -2.906 64.393 1.00 43.69 297 GLN A O 1
ATOM 2284 N N . HIS A 1 298 ? -15.428 -3.059 65.401 1.00 51.06 298 HIS A N 1
ATOM 2285 C CA . HIS A 1 298 ? -16.079 -2.188 64.432 1.00 51.06 298 HIS A CA 1
ATOM 2286 C C . HIS A 1 298 ? -15.468 -0.800 64.605 1.00 51.06 298 HIS A C 1
ATOM 2288 O O . HIS A 1 298 ? -15.692 -0.150 65.628 1.00 51.06 298 HIS A O 1
ATOM 2294 N N . GLN A 1 299 ? -14.689 -0.360 63.617 1.00 40.09 299 GLN A N 1
ATOM 2295 C CA . GLN A 1 299 ? -14.132 0.982 63.585 1.00 40.09 299 GLN A CA 1
ATOM 2296 C C . GLN A 1 299 ? -15.262 1.962 63.259 1.00 40.09 299 GLN A C 1
ATOM 2298 O O . GLN A 1 299 ? -15.437 2.408 62.129 1.00 40.09 299 GLN A O 1
ATOM 2303 N N . GLN A 1 300 ? -16.079 2.244 64.275 1.00 47.00 300 GLN A N 1
ATOM 2304 C CA . GLN A 1 300 ? -17.063 3.311 64.239 1.00 47.00 300 GLN A CA 1
ATOM 2305 C C . GLN A 1 300 ? -16.301 4.611 63.985 1.00 47.00 300 GLN A C 1
ATOM 2307 O O . GLN A 1 300 ? -15.471 5.024 64.798 1.00 47.00 300 GLN A O 1
ATOM 2312 N N . HIS A 1 301 ? -16.553 5.234 62.835 1.00 51.09 301 HIS A N 1
ATOM 2313 C CA . HIS A 1 301 ? -16.035 6.568 62.562 1.00 51.09 301 HIS A CA 1
ATOM 2314 C C . HIS A 1 301 ? -16.530 7.525 63.659 1.00 51.09 301 HIS A C 1
ATOM 2316 O O . HIS A 1 301 ? -17.686 7.410 64.082 1.00 51.09 301 HIS A O 1
ATOM 2322 N N . PRO A 1 302 ? -15.690 8.458 64.140 1.00 61.28 302 PRO A N 1
ATOM 2323 C CA . PRO A 1 302 ? -16.112 9.401 65.165 1.00 61.28 302 PRO A CA 1
ATOM 2324 C C . PRO A 1 302 ? -17.282 10.251 64.643 1.00 61.28 302 PRO A C 1
ATOM 2326 O O . PRO A 1 302 ? -17.253 10.671 63.481 1.00 61.28 302 PRO A O 1
ATOM 2329 N N . PRO A 1 303 ? -18.304 10.537 65.471 1.00 57.09 303 PRO A N 1
ATOM 2330 C CA . PRO A 1 303 ? -19.363 11.454 65.080 1.00 57.09 303 PRO A CA 1
ATOM 2331 C C . PRO A 1 303 ? -18.770 12.845 64.831 1.00 57.09 303 PRO A C 1
ATOM 2333 O O . PRO A 1 303 ? -17.988 13.356 65.636 1.00 57.09 303 PRO A O 1
ATOM 2336 N N . LEU A 1 304 ? -19.152 13.462 63.711 1.00 63.44 304 LEU A N 1
ATOM 2337 C CA . LEU A 1 304 ? -18.788 14.846 63.410 1.00 63.44 304 LEU A CA 1
ATOM 2338 C C . LEU A 1 304 ? -19.377 15.792 64.477 1.00 63.44 304 LEU A C 1
ATOM 2340 O O . LEU A 1 304 ? -20.483 15.544 64.969 1.00 63.44 304 LEU A O 1
ATOM 2344 N N . PRO A 1 305 ? -18.667 16.872 64.852 1.00 64.12 305 PRO A N 1
ATOM 2345 C CA . PRO A 1 305 ? -19.114 17.767 65.912 1.00 64.12 305 PRO A CA 1
ATOM 2346 C C . PRO A 1 305 ? -20.380 18.545 65.505 1.00 64.12 305 PRO A C 1
ATOM 2348 O O . PRO A 1 305 ? -20.490 18.984 64.357 1.00 64.12 305 PRO A O 1
ATOM 2351 N N . PRO A 1 306 ? -21.323 18.785 66.435 1.00 49.78 306 PRO A N 1
ATOM 2352 C CA . PRO A 1 306 ? -22.509 19.586 66.161 1.00 49.78 306 PRO A CA 1
ATOM 2353 C C . PRO A 1 306 ? -22.149 21.078 66.081 1.00 49.78 306 PRO A C 1
ATOM 2355 O O . PRO A 1 306 ? -21.993 21.747 67.101 1.00 49.78 306 PRO A O 1
ATOM 2358 N N . SER A 1 307 ? -22.053 21.619 64.865 1.00 44.31 307 SER A N 1
ATOM 2359 C CA . SER A 1 307 ? -21.981 23.069 64.648 1.00 44.31 307 SER A CA 1
ATOM 2360 C C . SER A 1 307 ? -23.394 23.660 64.656 1.00 44.31 307 SER A C 1
ATOM 2362 O O . SER A 1 307 ? -24.179 23.403 63.745 1.00 44.31 307 SER A O 1
ATOM 2364 N N . GLY A 1 308 ? -23.736 24.417 65.702 1.00 35.50 308 GLY A N 1
ATOM 2365 C CA . GLY A 1 308 ? -25.056 25.036 65.883 1.00 35.50 308 GLY A CA 1
ATOM 2366 C C . GLY A 1 308 ? -25.088 26.535 65.559 1.00 35.50 308 GLY A C 1
ATOM 2367 O O . GLY A 1 308 ? -24.117 27.242 65.810 1.00 35.50 308 GLY A O 1
ATOM 2368 N N . GLY A 1 309 ? -26.243 27.009 65.067 1.00 33.41 309 GLY A N 1
ATOM 2369 C CA . GLY A 1 309 ? -26.486 28.386 64.600 1.00 33.41 309 GLY A CA 1
ATOM 2370 C C . GLY A 1 309 ? -25.910 28.619 63.198 1.00 33.41 309 GLY A C 1
ATOM 2371 O O . GLY A 1 309 ? -24.747 28.332 62.955 1.00 33.41 309 GLY A O 1
ATOM 2372 N N . GLY A 1 310 ? -26.626 29.118 62.195 1.00 32.66 310 GLY A N 1
ATOM 2373 C CA . GLY A 1 310 ? -27.946 29.748 62.033 1.00 32.66 310 GLY A CA 1
ATOM 2374 C C . GLY A 1 310 ? -27.998 30.232 60.561 1.00 32.66 310 GLY A C 1
ATOM 2375 O O . GLY A 1 310 ? -27.029 30.034 59.835 1.00 32.66 310 GLY A O 1
ATOM 2376 N N . ASP A 1 311 ? -29.034 30.862 60.012 1.00 37.78 311 ASP A N 1
ATOM 2377 C CA . ASP A 1 311 ? -30.299 31.372 60.549 1.00 37.78 311 ASP A CA 1
ATOM 2378 C C . ASP A 1 311 ? -31.320 31.497 59.373 1.00 37.78 311 ASP A C 1
ATOM 2380 O O . ASP A 1 311 ? -30.914 31.549 58.217 1.00 37.78 311 ASP A O 1
ATOM 2384 N N . ARG A 1 312 ? -32.625 31.593 59.677 1.00 40.19 312 ARG A N 1
ATOM 2385 C CA . ARG A 1 312 ? -33.765 32.034 58.821 1.00 40.19 312 ARG A CA 1
ATOM 2386 C C . ARG A 1 312 ? -34.069 31.386 57.447 1.00 40.19 312 ARG A C 1
ATOM 2388 O O . ARG A 1 312 ? -33.456 31.699 56.435 1.00 40.19 312 ARG A O 1
ATOM 2395 N N . GLY A 1 313 ? -35.272 30.791 57.387 1.00 37.03 313 GLY A N 1
ATOM 2396 C CA . GLY A 1 313 ? -36.235 30.975 56.279 1.00 37.03 313 GLY A CA 1
ATOM 2397 C C . GLY A 1 313 ? -36.532 29.739 55.409 1.00 37.03 313 GLY A C 1
ATOM 2398 O O . GLY A 1 313 ? -35.619 29.018 55.040 1.00 37.03 313 GLY A O 1
ATOM 2399 N N . GLY A 1 314 ? -37.784 29.445 55.026 1.00 35.78 314 GLY A N 1
ATOM 2400 C CA . GLY A 1 314 ? -39.060 30.058 55.435 1.00 35.78 314 GLY A CA 1
ATOM 2401 C C . GLY A 1 314 ? -40.225 29.695 54.493 1.00 35.78 314 GLY A C 1
ATOM 2402 O O . GLY A 1 314 ? -40.156 29.995 53.309 1.00 35.78 314 GLY A O 1
ATOM 2403 N N . GLY A 1 315 ? -41.304 29.096 55.022 1.00 35.28 315 GLY A N 1
ATOM 2404 C CA . GLY A 1 315 ? -42.378 28.468 54.222 1.00 35.28 315 GLY A CA 1
ATOM 2405 C C . GLY A 1 315 ? -41.987 27.048 53.765 1.00 35.28 315 GLY A C 1
ATOM 2406 O O . GLY A 1 315 ? -40.816 26.782 53.535 1.00 35.28 315 GLY A O 1
ATOM 2407 N N . GLY A 1 316 ? -42.866 26.045 53.689 1.00 35.25 316 GLY A N 1
ATOM 2408 C CA . GLY A 1 316 ? -44.335 26.048 53.668 1.00 35.25 316 GLY A CA 1
ATOM 2409 C C . GLY A 1 316 ? -44.830 25.733 52.248 1.00 35.25 316 GLY A C 1
ATOM 2410 O O . GLY A 1 316 ? -44.385 26.372 51.308 1.00 35.25 316 GLY A O 1
ATOM 2411 N N . GLY A 1 317 ? -45.731 24.782 52.005 1.00 33.81 317 GLY A N 1
ATOM 2412 C CA . GLY A 1 317 ? -46.441 23.865 52.901 1.00 33.81 317 GLY A CA 1
ATOM 2413 C C . GLY A 1 317 ? -47.560 23.147 52.126 1.00 33.81 317 GLY A C 1
ATOM 2414 O O . GLY A 1 317 ? -47.793 23.456 50.962 1.00 33.81 317 GLY A O 1
ATOM 2415 N N . GLY A 1 318 ? -48.279 22.224 52.772 1.00 34.38 318 GLY A N 1
ATOM 2416 C CA . GLY A 1 318 ? -49.426 21.528 52.170 1.00 34.38 318 GLY A CA 1
ATOM 2417 C C . GLY A 1 318 ? -49.084 20.158 51.580 1.00 34.38 318 GLY A C 1
ATOM 2418 O O . GLY A 1 318 ? -48.658 20.041 50.437 1.00 34.38 318 GLY A O 1
ATOM 2419 N N . GLY A 1 319 ? -49.338 19.105 52.357 1.00 35.53 319 GLY A N 1
ATOM 2420 C CA . GLY A 1 319 ? -49.487 17.754 51.820 1.00 35.53 319 GLY A CA 1
ATOM 2421 C C . GLY A 1 319 ? -50.954 17.474 51.498 1.00 35.53 319 GLY A C 1
ATOM 2422 O O . GLY A 1 319 ? -51.834 17.905 52.243 1.00 35.53 319 GLY A O 1
ATOM 2423 N N . TYR A 1 320 ? -51.213 16.707 50.439 1.00 39.69 320 TYR A N 1
ATOM 2424 C CA . TYR A 1 320 ? -52.528 16.123 50.178 1.00 39.69 320 TYR A CA 1
ATOM 2425 C C . TYR A 1 320 ? -52.406 14.629 49.893 1.00 39.69 320 TYR A C 1
ATOM 2427 O O . TYR A 1 320 ? -51.625 14.189 49.053 1.00 39.69 320 TYR A O 1
ATOM 2435 N N . TYR A 1 321 ? -53.203 13.853 50.617 1.00 38.66 321 TYR A N 1
ATOM 2436 C CA . TYR A 1 321 ? -53.353 12.417 50.433 1.00 38.66 321 TYR A CA 1
ATOM 2437 C C . TYR A 1 321 ? -54.181 12.140 49.176 1.00 38.66 321 TYR A C 1
ATOM 2439 O O . TYR A 1 321 ? -55.236 12.751 49.002 1.00 38.66 321 TYR A O 1
ATOM 2447 N N . ASN A 1 322 ? -53.806 11.139 48.379 1.00 41.78 322 ASN A N 1
ATOM 2448 C CA . ASN A 1 322 ? -54.812 10.324 47.697 1.00 41.78 322 ASN A CA 1
ATOM 2449 C C . ASN A 1 322 ? -54.310 8.902 47.402 1.00 41.78 322 ASN A C 1
ATOM 2451 O O . ASN A 1 322 ? -53.104 8.654 47.428 1.00 41.78 322 ASN A O 1
ATOM 2455 N N . ARG A 1 323 ? -55.232 7.944 47.222 1.00 39.62 323 ARG A N 1
ATOM 2456 C CA . ARG A 1 323 ? -54.926 6.509 47.387 1.00 39.62 323 ARG A CA 1
ATOM 2457 C C . ARG A 1 323 ? -55.599 5.606 46.337 1.00 39.62 323 ARG A C 1
ATOM 2459 O O . ARG A 1 323 ? -56.734 5.182 46.526 1.00 39.62 323 ARG A O 1
ATOM 2466 N N . GLY A 1 324 ? -54.833 5.216 45.312 1.00 35.94 324 GLY A N 1
ATOM 2467 C CA . GLY A 1 324 ? -55.192 4.189 44.313 1.00 35.94 324 GLY A CA 1
ATOM 2468 C C . GLY A 1 324 ? -56.252 4.614 43.279 1.00 35.94 324 GLY A C 1
ATOM 2469 O O . GLY A 1 324 ? -56.643 5.780 43.277 1.00 35.94 324 GLY A O 1
ATOM 2470 N N . PRO A 1 325 ? -56.747 3.689 42.423 1.00 52.19 325 PRO A N 1
ATOM 2471 C CA . PRO A 1 325 ? -56.326 2.290 42.233 1.00 52.19 325 PRO A CA 1
ATOM 2472 C C . PRO A 1 325 ? -55.908 1.936 40.772 1.00 52.19 325 PRO A C 1
ATOM 2474 O O . PRO A 1 325 ? -56.243 2.665 39.842 1.00 52.19 325 PRO A O 1
ATOM 2477 N N . PRO A 1 326 ? -55.238 0.788 40.529 1.00 57.34 326 PRO A N 1
ATOM 2478 C CA . PRO A 1 326 ? -55.186 0.137 39.206 1.00 57.34 326 PRO A CA 1
ATOM 2479 C C . PRO A 1 326 ? -56.516 -0.607 38.930 1.00 57.34 326 PRO A C 1
ATOM 2481 O O .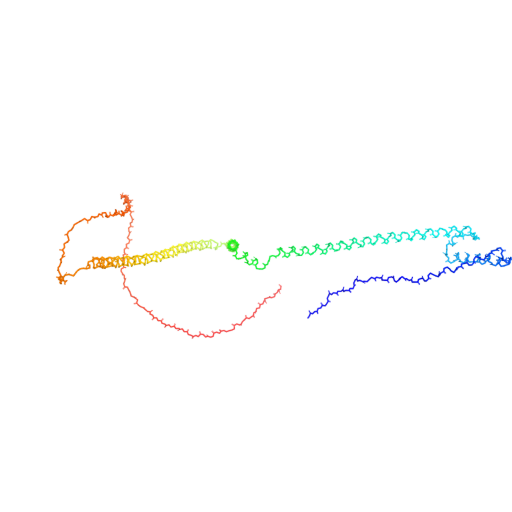 PRO A 1 326 ? -57.146 -1.050 39.896 1.00 57.34 326 PRO A O 1
ATOM 2484 N N . PRO A 1 327 ? -56.972 -0.781 37.665 1.00 50.34 327 PRO A N 1
ATOM 2485 C CA . PRO A 1 327 ? -56.439 -1.857 36.803 1.00 50.34 327 PRO A CA 1
ATOM 2486 C C . PRO A 1 327 ? -56.524 -1.578 35.275 1.00 50.34 327 PRO A C 1
ATOM 2488 O O . PRO A 1 327 ? -56.957 -0.512 34.853 1.00 50.34 327 PRO A O 1
ATOM 2491 N N . GLY A 1 328 ? -56.192 -2.576 34.435 1.00 38.62 328 GLY A N 1
ATOM 2492 C CA . GLY A 1 328 ? -56.664 -2.624 33.037 1.00 38.62 328 GLY A CA 1
ATOM 2493 C C . GLY A 1 328 ? -55.739 -3.316 32.027 1.00 38.62 328 GLY A C 1
ATOM 2494 O O . GLY A 1 328 ? -54.938 -2.653 31.377 1.00 38.62 328 GLY A O 1
ATOM 2495 N N . GLN A 1 329 ? -55.891 -4.630 31.820 1.00 48.47 329 GLN A N 1
ATOM 2496 C CA . GLN A 1 329 ? -55.401 -5.285 30.596 1.00 48.47 329 GLN A CA 1
ATOM 2497 C C . GLN A 1 329 ? -56.496 -5.242 29.526 1.00 48.47 329 GLN A C 1
ATOM 2499 O O . GLN A 1 329 ? -57.591 -5.736 29.778 1.00 48.47 329 GLN A O 1
ATOM 2504 N N . HIS A 1 330 ? -56.187 -4.776 28.314 1.00 44.66 330 HIS A N 1
ATOM 2505 C CA . HIS A 1 330 ? -57.010 -5.051 27.133 1.00 44.66 330 HIS A CA 1
ATOM 2506 C C . HIS A 1 330 ? -56.132 -5.346 25.914 1.00 44.66 330 HIS A C 1
ATOM 2508 O O . HIS A 1 330 ? -55.323 -4.523 25.496 1.00 44.66 330 HIS A O 1
ATOM 2514 N N . HIS A 1 331 ? -56.313 -6.532 25.329 1.00 45.31 331 HIS A N 1
ATOM 2515 C CA . HIS A 1 331 ? -55.869 -6.813 23.964 1.00 45.31 331 HIS A CA 1
ATOM 2516 C C . HIS A 1 331 ? -56.790 -6.086 22.983 1.00 45.31 331 HIS A C 1
ATOM 2518 O O . HIS A 1 331 ? -58.003 -6.197 23.146 1.00 45.31 331 HIS A O 1
ATOM 2524 N N . HIS A 1 332 ? -56.249 -5.500 21.913 1.00 46.72 332 HIS A N 1
ATOM 2525 C CA . HIS A 1 332 ? -56.913 -5.431 20.604 1.00 46.72 332 HIS A CA 1
ATOM 2526 C C . HIS A 1 332 ? -55.857 -5.298 19.495 1.00 46.72 332 HIS A C 1
ATOM 2528 O O . HIS A 1 332 ? -54.996 -4.423 19.548 1.00 46.72 332 HIS A O 1
ATOM 2534 N N . GLN A 1 333 ? -55.939 -6.164 18.482 1.00 49.16 333 GLN A N 1
ATOM 2535 C CA . GLN A 1 333 ? -55.402 -5.863 17.151 1.00 49.16 333 GLN A CA 1
ATOM 2536 C C . GLN A 1 333 ? -56.387 -4.924 16.433 1.00 49.16 333 GLN A C 1
ATOM 2538 O O . GLN A 1 333 ? -57.552 -4.823 16.830 1.00 49.16 333 GLN A O 1
ATOM 2543 N N . PRO A 1 334 ? -55.967 -4.296 15.329 1.00 56.28 334 PRO A N 1
ATOM 2544 C CA . PRO A 1 334 ? -56.675 -4.643 14.097 1.00 56.28 334 PRO A CA 1
ATOM 2545 C C . PRO A 1 334 ? -55.739 -5.049 12.953 1.00 56.28 334 PRO A C 1
ATOM 2547 O O . PRO A 1 334 ? -54.543 -4.768 12.948 1.00 56.28 334 PRO A O 1
ATOM 2550 N N . GLN A 1 335 ? -56.328 -5.725 11.969 1.00 42.22 335 GLN A N 1
ATOM 2551 C CA . GLN A 1 335 ? -55.662 -6.311 10.812 1.00 42.22 335 GLN A CA 1
ATOM 2552 C C . GLN A 1 335 ? -56.222 -5.689 9.527 1.00 42.22 335 GLN A C 1
ATOM 2554 O O . GLN A 1 335 ? -57.436 -5.606 9.353 1.00 42.22 335 GLN A O 1
ATOM 2559 N N . GLY A 1 336 ? -55.339 -5.289 8.612 1.00 39.62 336 GLY A N 1
ATOM 2560 C CA . GLY A 1 336 ? -55.689 -4.781 7.284 1.00 39.62 336 GLY A CA 1
ATOM 2561 C C . GLY A 1 336 ? -54.652 -3.770 6.787 1.00 39.62 336 GLY A C 1
ATOM 2562 O O . GLY A 1 336 ? -54.162 -2.997 7.598 1.00 39.62 336 GLY A O 1
ATOM 2563 N N . MET A 1 337 ? -54.252 -3.650 5.519 1.00 41.97 337 MET A N 1
ATOM 2564 C CA . MET A 1 337 ? -54.537 -4.267 4.202 1.00 41.97 337 MET A CA 1
ATOM 2565 C C . MET A 1 337 ? -54.452 -3.095 3.200 1.00 41.97 337 MET A C 1
ATOM 2567 O O . MET A 1 337 ? -54.796 -1.980 3.580 1.00 41.97 337 MET A O 1
ATOM 2571 N N . ILE A 1 338 ? -54.085 -3.347 1.930 1.00 46.66 338 ILE A N 1
ATOM 2572 C CA . ILE A 1 338 ? -53.817 -2.313 0.890 1.00 46.66 338 ILE A CA 1
ATOM 2573 C C . ILE A 1 338 ? -52.511 -1.543 1.226 1.00 46.66 338 ILE A C 1
ATOM 2575 O O . ILE A 1 338 ? -52.304 -1.135 2.360 1.00 46.66 338 ILE A O 1
ATOM 2579 N N . GLY A 1 339 ? -51.507 -1.360 0.360 1.00 39.41 339 GLY A N 1
ATOM 2580 C CA . GLY A 1 339 ? -51.446 -1.287 -1.110 1.00 39.41 339 GLY A CA 1
ATOM 2581 C C . GLY A 1 339 ? -51.016 0.146 -1.491 1.00 39.41 339 GLY A C 1
ATOM 2582 O O . GLY A 1 339 ? -51.362 1.080 -0.783 1.00 39.41 339 GLY A O 1
ATOM 2583 N N . GLY A 1 340 ? -50.257 0.445 -2.545 1.00 37.22 340 GLY A N 1
ATOM 2584 C CA . GLY A 1 340 ? -49.659 -0.349 -3.619 1.00 37.22 340 GLY A CA 1
ATOM 2585 C C . GLY A 1 340 ? -49.175 0.616 -4.722 1.00 37.22 340 GLY A C 1
ATOM 2586 O O . GLY A 1 340 ? -49.779 1.666 -4.918 1.00 37.22 340 GLY A O 1
ATOM 2587 N N . GLY A 1 341 ? -48.094 0.281 -5.437 1.00 38.06 341 GLY A N 1
ATOM 2588 C CA . GLY A 1 341 ? -47.438 1.186 -6.400 1.00 38.06 341 GLY A CA 1
ATOM 2589 C C . GLY A 1 341 ? -46.449 2.174 -5.747 1.00 38.06 341 GLY A C 1
ATOM 2590 O O . GLY A 1 341 ? -46.508 2.426 -4.551 1.00 38.06 341 GLY A O 1
ATOM 2591 N N . GLY A 1 342 ? -45.467 2.737 -6.455 1.00 37.19 342 GLY A N 1
ATOM 2592 C CA . GLY A 1 342 ? -45.166 2.616 -7.887 1.00 37.19 342 GLY A CA 1
ATOM 2593 C C . GLY A 1 342 ? -45.203 3.975 -8.587 1.00 37.19 342 GLY A C 1
ATOM 2594 O O . GLY A 1 342 ? -46.247 4.378 -9.084 1.00 37.19 342 GLY A O 1
ATOM 2595 N N . GLY A 1 343 ? -44.067 4.676 -8.644 1.00 42.03 343 GLY A N 1
ATOM 2596 C CA . GLY A 1 343 ? -43.978 6.004 -9.259 1.00 42.03 343 GLY A CA 1
ATOM 2597 C C . GLY A 1 343 ? -42.542 6.371 -9.621 1.00 42.03 343 GLY A C 1
ATOM 2598 O O . GLY A 1 343 ? -41.764 6.770 -8.759 1.00 42.03 343 GLY A O 1
ATOM 2599 N N . ALA A 1 344 ? -42.184 6.222 -10.897 1.00 44.47 344 ALA A N 1
ATOM 2600 C CA . ALA A 1 344 ? -40.840 6.494 -11.394 1.00 44.47 344 ALA A CA 1
ATOM 2601 C C . ALA A 1 344 ? -40.778 7.795 -12.210 1.00 44.47 344 ALA A C 1
ATOM 2603 O O . ALA A 1 344 ? -41.508 7.958 -13.185 1.00 44.47 344 ALA A O 1
ATOM 2604 N N . GLY A 1 345 ? -39.814 8.652 -11.864 1.00 40.69 345 GLY A N 1
ATOM 2605 C CA . GLY A 1 345 ? -39.249 9.672 -12.748 1.00 40.69 345 GLY A CA 1
ATOM 2606 C C . GLY A 1 345 ? -40.012 10.996 -12.893 1.00 40.69 345 GLY A C 1
ATOM 2607 O O . GLY A 1 345 ? -41.181 11.041 -13.261 1.00 40.69 345 GLY A O 1
ATOM 2608 N N . LYS A 1 346 ? -39.262 12.098 -12.797 1.00 49.25 346 LYS A N 1
ATOM 2609 C CA . LYS A 1 346 ? -38.777 12.827 -13.988 1.00 49.25 346 LYS A CA 1
ATOM 2610 C C . LYS A 1 346 ? -37.633 13.776 -13.613 1.00 49.25 346 LYS A C 1
ATOM 2612 O O . LYS A 1 346 ? -37.616 14.328 -12.519 1.00 49.25 346 LYS A O 1
ATOM 2617 N N . ARG A 1 347 ? -36.689 13.972 -14.538 1.00 48.91 347 ARG A N 1
ATOM 2618 C CA . ARG A 1 347 ? -35.739 15.096 -14.505 1.00 48.91 347 ARG A CA 1
ATOM 2619 C C . ARG A 1 347 ? -36.337 16.264 -15.303 1.00 48.91 347 ARG A C 1
ATOM 2621 O O . ARG A 1 347 ? -36.896 15.995 -16.369 1.00 48.91 347 ARG A O 1
ATOM 2628 N N . PRO A 1 348 ? -36.179 17.526 -14.876 1.00 61.78 348 PRO A N 1
ATOM 2629 C CA . PRO A 1 348 ? -36.167 18.660 -15.795 1.00 61.78 348 PRO A CA 1
ATOM 2630 C C . PRO A 1 348 ? -34.921 18.597 -16.695 1.00 61.78 348 PRO A C 1
ATOM 2632 O O . PRO A 1 348 ? -33.919 17.978 -16.329 1.00 61.78 348 PRO A O 1
ATOM 2635 N N . ARG A 1 349 ? -34.990 19.234 -17.864 1.00 54.78 349 ARG A N 1
ATOM 2636 C CA . ARG A 1 349 ? -33.855 19.457 -18.775 1.00 54.78 349 ARG A CA 1
ATOM 2637 C C . ARG A 1 349 ? -33.467 20.938 -18.741 1.00 54.78 349 ARG A C 1
ATOM 2639 O O . ARG A 1 349 ? -34.258 21.742 -18.247 1.00 54.78 349 ARG A O 1
ATOM 2646 N N . GLU A 1 350 ? -32.289 21.285 -19.247 1.00 50.94 350 GLU A N 1
ATOM 2647 C CA . GLU A 1 350 ? -31.864 22.682 -19.371 1.00 50.94 350 GLU A CA 1
ATOM 2648 C C . GLU A 1 350 ? -32.756 23.496 -20.327 1.00 50.94 350 GLU A C 1
ATOM 2650 O O . GLU A 1 350 ? -33.347 22.948 -21.264 1.00 50.94 350 GLU A O 1
ATOM 2655 N N . TYR A 1 351 ? -32.774 24.810 -20.091 1.00 59.34 351 TYR A N 1
ATOM 2656 C CA . TYR A 1 351 ? -32.999 25.888 -21.057 1.00 59.34 351 TYR A CA 1
ATOM 2657 C C . TYR A 1 351 ? -32.084 27.059 -20.681 1.00 59.34 351 TYR A C 1
ATOM 2659 O O . TYR A 1 351 ? -31.843 27.217 -19.460 1.00 59.34 351 TYR A O 1
#

Sequence (351 aa):
MQDDIYGDDLLGGAAVSPSQTQRTQPQEATTTDISQMAPDDLRAALLDWETTFQEERQDGGIFSGIVGTIQPFTVLNELRRAISSEQQARAETAALRQRLAGAAAEAAARVQEDVLLRKELLAARTSTDPSVLQLRQLLLEPAVNREFNRLSAATADATLEATALKNDIRLLHDIANNSSGGPRALTAKIKSLEEKCDALQQVSEEGEAAKIERALAMAKSQLEEMRRRYGELEDHTHSLEDEIEALQRDLVNAERRISAINSSTAGGEVRGAPYYHPGQQQQQQHPGGWSRGPPMQHQQHPPLPPSGGGDRGGGGGGGYYNRGPPPGQHHHQPQGMIGGGGGAGKRPREY

Radius of gyration: 64.22 Å; chains: 1; bounding box: 118×116×172 Å